Protein AF-A0A351QX35-F1 (afdb_monomer)

Secondary structure (DSSP, 8-state):
--TT-SS-HHHHHHHHIIIIIITTTT---SS---EEEESSTT-TT-GGGSSEEEEEEEEEEE-TTS----SS-HHHHH-TTS-EEEETTEEEE-TTT---B-TTGGG-TT--EEEEEEEEEEEES-B-SSS-BPPEEPSS-B-HHHHHHHHHHHHHHHHHHPPTT--HHHHHHHH-HHHHHHHHHSSHHHHSHHHHHHS----------

Sequence (209 aa):
VCIFGLLDTQELARKIHERFYKGYYNVLLPHKFKIGIGGCPNNCIKPDLNDFGIMGQRVPDCNEDLCLGCKKCLVEEACKKGAAKVINGKLQIDREKCTNCGLCIDKCHFGSMVCKKDGVKLFIGGKWGKTPRRGEPLKGVYLYDEAMDIIEKAILYYRDNGKTGERFGDMVERIGFEEVSKGILGNEILKEKEEILKAEVHTKRNYSC

pLDDT: mean 88.43, std 10.99, range [28.91, 97.06]

Radius of gyration: 20.11 Å; Cα contacts (8 Å, |Δi|>4): 385; chains: 1; bounding box: 55×34×58 Å

Nearest PDB structures (foldseek):
  7np8-assembly1_B  TM=8.916E-01  e=5.934E-17  Methanocaldococcus jannaschii DSM 2661
  7npa-assembly3_I  TM=8.882E-01  e=5.207E-16  Methanothermococcus thermolithotrophicus DSM 2095
  7npa-assembly4_N  TM=8.863E-01  e=2.499E-15  Methanothermococcus thermolithotrophicus DSM 2095
  3or1-assembly1_D  TM=7.059E-01  e=3.026E-10  Megalodesulfovibrio gigas
  2xsj-assembly1_D  TM=6.852E-01  e=1.300E-10  Desulfomicrobium norvegicum

Mean predicted aligned error: 6.19 Å

Solvent-accessible surface area (backbone atoms only — not comparable to full-atom values): 11569 Å² total; per-residue (Å²): 134,70,94,70,52,60,46,67,55,65,63,51,49,50,53,46,40,53,55,56,51,62,66,37,60,87,61,73,51,28,40,85,82,44,79,27,77,20,32,23,62,83,44,87,75,39,15,39,36,20,31,33,11,35,27,19,27,29,32,63,41,67,46,69,88,51,41,82,36,61,95,78,45,52,34,36,72,52,29,88,70,65,20,35,42,74,54,97,52,32,73,44,68,43,71,88,57,46,70,29,65,40,70,37,31,89,40,40,91,70,60,22,34,38,77,74,48,73,32,30,35,41,21,43,25,4,27,76,60,99,72,67,34,75,23,50,71,54,91,68,72,35,48,71,69,58,47,52,54,39,51,51,34,45,54,51,50,40,45,72,73,37,50,73,73,39,41,57,27,55,43,33,66,74,71,30,61,68,58,53,51,50,55,36,74,45,68,63,59,70,75,45,41,68,57,65,68,68,50,91,59,68,79,78,84,83,71,81,131

Foldseek 3Di:
DDPLFLDDQPVLVVVCCVCPCVVCVVFDFLDDFDAEEARALVCPRVRQQGQKRKHWAFAKDFQFVLQQLDPDQQLCVQPPQSQWDRDPSTTDGNPVSDRRSCSSQVRGPSNRMDGPDTAIWMWHLHHDDPDGDGTDTQPDGDHSVLVSLLVVQLRLCRLVQPHRPDRSNRSCVVVDVVVSSCSSVDPVSVVCVVVSRPDPTNPDPPDDD

Structure (mmCIF, N/CA/C/O backbone):
data_AF-A0A351QX35-F1
#
_entry.id   AF-A0A351QX35-F1
#
loop_
_atom_site.group_PDB
_atom_site.id
_atom_site.type_symbol
_atom_site.label_atom_id
_atom_site.label_alt_id
_atom_site.label_comp_id
_atom_site.label_asym_id
_atom_site.label_entity_id
_atom_site.label_seq_id
_atom_site.pdbx_PDB_ins_code
_atom_site.Cartn_x
_atom_site.Cartn_y
_atom_site.Cartn_z
_atom_site.occupancy
_atom_site.B_iso_or_equiv
_atom_site.auth_seq_id
_atom_site.auth_comp_id
_atom_site.auth_asym_id
_atom_site.auth_atom_id
_atom_site.pdbx_PDB_model_num
ATOM 1 N N . VAL A 1 1 ? -3.736 -19.159 9.452 1.00 81.06 1 VAL A N 1
ATOM 2 C CA . VAL A 1 1 ? -4.189 -17.876 8.852 1.00 81.06 1 VAL A CA 1
ATOM 3 C C . VAL A 1 1 ? -4.044 -16.768 9.895 1.00 81.06 1 VAL A C 1
ATOM 5 O O . VAL A 1 1 ? -4.226 -17.055 11.071 1.00 81.06 1 VAL A O 1
ATOM 8 N N . CYS A 1 2 ? -3.631 -15.552 9.517 1.00 90.12 2 CYS A N 1
ATOM 9 C CA . CYS A 1 2 ? -3.410 -14.441 10.459 1.00 90.12 2 CYS A CA 1
ATOM 10 C C . CYS A 1 2 ? -4.737 -13.780 10.874 1.00 90.12 2 CYS A C 1
ATOM 12 O O . CYS A 1 2 ? -5.494 -13.368 10.003 1.00 90.12 2 CYS A O 1
ATOM 14 N N . ILE A 1 3 ? -4.979 -13.595 12.179 1.00 90.88 3 ILE A N 1
ATOM 15 C CA . ILE A 1 3 ? -6.211 -12.966 12.708 1.00 90.88 3 ILE A CA 1
ATOM 16 C C . ILE A 1 3 ? -6.312 -11.454 12.448 1.00 90.88 3 ILE A C 1
ATOM 18 O O . ILE A 1 3 ? -7.372 -10.866 12.615 1.00 90.88 3 ILE A O 1
ATOM 22 N N . PHE A 1 4 ? -5.200 -10.816 12.074 1.00 90.94 4 PHE A N 1
ATOM 23 C CA . PHE A 1 4 ? -5.135 -9.381 11.783 1.00 90.94 4 PHE A CA 1
ATOM 24 C C . PHE A 1 4 ? -5.120 -9.081 10.283 1.00 90.94 4 PHE A C 1
ATOM 26 O O . PHE A 1 4 ? -4.964 -7.920 9.911 1.00 90.94 4 PHE A O 1
ATOM 33 N N . GLY A 1 5 ? -5.179 -10.102 9.423 1.00 91.00 5 GLY A N 1
ATOM 34 C CA . GLY A 1 5 ? -5.141 -9.916 7.976 1.00 91.00 5 GLY A CA 1
ATOM 35 C C . GLY A 1 5 ? -6.381 -9.170 7.489 1.00 91.00 5 GLY A C 1
ATOM 36 O O . GLY A 1 5 ? -7.496 -9.595 7.763 1.00 91.00 5 GLY A O 1
ATOM 37 N N . LEU A 1 6 ? -6.177 -8.068 6.766 1.00 92.75 6 LEU A N 1
ATOM 38 C CA . LEU A 1 6 ? -7.242 -7.277 6.137 1.00 92.75 6 LEU A CA 1
ATOM 39 C C . LEU A 1 6 ? -7.360 -7.554 4.630 1.00 92.75 6 LEU A C 1
ATOM 41 O O . LEU A 1 6 ? -8.220 -6.986 3.967 1.00 92.75 6 LEU A O 1
ATOM 45 N N . LEU A 1 7 ? -6.472 -8.385 4.076 1.00 90.88 7 LEU A N 1
ATOM 46 C CA . LEU A 1 7 ? -6.493 -8.799 2.676 1.00 90.88 7 LEU A CA 1
ATOM 47 C C . LEU A 1 7 ? -5.991 -10.238 2.521 1.00 90.88 7 LEU A C 1
ATOM 49 O O . LEU A 1 7 ? -5.158 -10.692 3.315 1.00 90.88 7 LEU A O 1
ATOM 53 N N . ASP A 1 8 ? -6.440 -10.922 1.468 1.00 93.25 8 ASP A N 1
ATOM 54 C CA . ASP A 1 8 ? -5.846 -12.192 1.047 1.00 93.25 8 ASP A CA 1
ATOM 55 C C . ASP A 1 8 ? -4.519 -11.929 0.324 1.00 93.25 8 ASP A C 1
ATOM 57 O O . ASP A 1 8 ? -4.442 -11.663 -0.879 1.00 93.25 8 ASP A O 1
ATOM 61 N N . THR A 1 9 ? -3.437 -11.972 1.098 1.00 94.00 9 THR A N 1
ATOM 62 C CA . THR A 1 9 ? -2.086 -11.743 0.582 1.00 94.00 9 THR A CA 1
ATOM 63 C C . THR A 1 9 ? -1.645 -12.800 -0.425 1.00 94.00 9 THR A C 1
ATOM 65 O O . THR A 1 9 ? -0.811 -12.495 -1.272 1.00 94.00 9 THR A O 1
ATOM 68 N N . GLN A 1 10 ? -2.155 -14.034 -0.332 1.00 94.19 10 GLN A N 1
ATOM 69 C CA . GLN A 1 10 ? -1.723 -15.133 -1.198 1.00 94.19 10 GLN A CA 1
ATOM 70 C C . GLN A 1 10 ? -2.379 -15.026 -2.570 1.00 94.19 10 GLN A C 1
ATOM 72 O O . GLN A 1 10 ? -1.693 -15.139 -3.588 1.00 94.19 10 GLN A O 1
ATOM 77 N N . GLU A 1 11 ? -3.681 -14.742 -2.609 1.00 94.50 11 GLU A N 1
ATOM 78 C CA . GLU A 1 11 ? -4.390 -14.523 -3.866 1.00 94.50 11 GLU A CA 1
ATOM 79 C C . GLU A 1 11 ? -3.810 -13.319 -4.617 1.00 94.50 11 GLU A C 1
ATOM 81 O O . GLU A 1 11 ? -3.513 -13.417 -5.812 1.00 94.50 11 GLU A O 1
ATOM 86 N N . LEU A 1 12 ? -3.575 -12.207 -3.913 1.00 94.19 12 LEU A N 1
ATOM 87 C CA . LEU A 1 12 ? -2.983 -11.016 -4.516 1.00 94.19 12 LEU A CA 1
ATOM 88 C C . LEU A 1 12 ? -1.556 -11.283 -5.020 1.00 94.19 12 LEU A C 1
ATOM 90 O O . LEU A 1 12 ? -1.221 -10.897 -6.139 1.00 94.19 12 LEU A O 1
ATOM 94 N N . ALA A 1 13 ? -0.732 -11.996 -4.244 1.00 95.31 13 ALA A N 1
ATOM 95 C CA . ALA A 1 13 ? 0.610 -12.388 -4.674 1.00 95.31 13 ALA A CA 1
ATOM 96 C C . ALA A 1 13 ? 0.580 -13.245 -5.946 1.00 95.31 13 ALA A C 1
ATOM 98 O O . ALA A 1 13 ? 1.376 -13.016 -6.855 1.00 95.31 13 ALA A O 1
ATOM 99 N N . ARG A 1 14 ? -0.362 -14.192 -6.047 1.00 96.56 14 ARG A N 1
ATOM 100 C CA . ARG A 1 14 ? -0.544 -15.019 -7.245 1.00 96.56 14 ARG A CA 1
ATOM 101 C C . ARG A 1 14 ? -0.930 -14.168 -8.456 1.00 96.56 14 ARG A C 1
ATOM 103 O O . ARG A 1 14 ? -0.329 -14.328 -9.512 1.00 96.56 14 ARG A O 1
ATOM 110 N N . LYS A 1 15 ? -1.875 -13.231 -8.311 1.00 96.19 15 LYS A N 1
ATOM 111 C CA . LYS A 1 15 ? -2.266 -12.306 -9.396 1.00 96.19 15 LYS A CA 1
ATOM 112 C C . LYS A 1 15 ? -1.086 -11.448 -9.868 1.00 96.19 15 LYS A C 1
ATOM 114 O O . LYS A 1 15 ? -0.863 -11.324 -11.071 1.00 96.19 15 LYS A O 1
ATOM 119 N N . ILE A 1 16 ? -0.302 -10.906 -8.934 1.00 95.88 16 ILE A N 1
ATOM 120 C CA . ILE A 1 16 ? 0.910 -10.121 -9.225 1.00 95.88 16 ILE A CA 1
ATOM 121 C C . ILE A 1 16 ? 1.965 -10.975 -9.932 1.00 95.88 16 ILE A C 1
ATOM 123 O O . ILE A 1 16 ? 2.573 -10.520 -10.898 1.00 95.88 16 ILE A O 1
ATOM 127 N N . HIS A 1 17 ? 2.162 -12.217 -9.492 1.00 95.94 17 HIS A N 1
ATOM 128 C CA . HIS A 1 17 ? 3.097 -13.146 -10.117 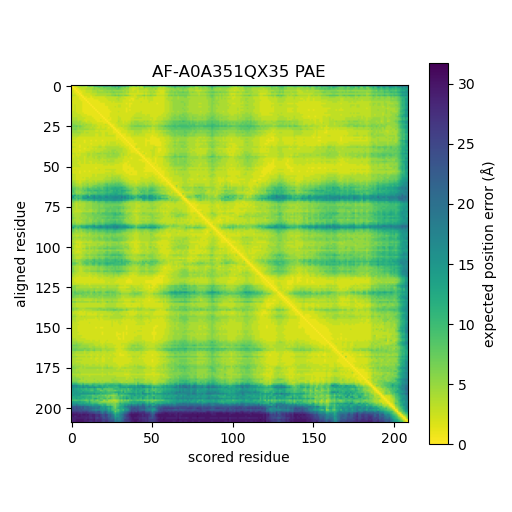1.00 95.94 17 HIS A CA 1
ATOM 129 C C . HIS A 1 17 ? 2.716 -13.449 -11.574 1.00 95.94 17 HIS A C 1
ATOM 131 O O . HIS A 1 17 ? 3.552 -13.313 -12.466 1.00 95.94 17 HIS A O 1
ATOM 137 N N . GLU A 1 18 ? 1.457 -13.795 -11.844 1.00 96.81 18 GLU A N 1
ATOM 138 C CA . GLU A 1 18 ? 1.015 -14.074 -13.215 1.00 96.81 18 GLU A CA 1
ATOM 139 C C . GLU A 1 18 ? 1.128 -12.832 -14.116 1.00 96.81 18 GLU A C 1
ATOM 141 O O . GLU A 1 18 ? 1.714 -12.910 -15.197 1.00 96.81 18 GLU A O 1
ATOM 146 N N . ARG A 1 19 ? 0.646 -11.663 -13.664 1.00 94.81 19 ARG A N 1
ATOM 147 C CA . ARG A 1 19 ? 0.636 -10.443 -14.494 1.00 94.81 19 ARG A CA 1
ATOM 148 C C . ARG A 1 19 ? 2.033 -9.855 -14.695 1.00 94.81 19 ARG A C 1
ATOM 150 O O . ARG A 1 19 ? 2.398 -9.567 -15.827 1.00 94.81 19 ARG A O 1
ATOM 157 N N . PHE A 1 20 ? 2.821 -9.686 -13.632 1.00 94.62 20 PHE A N 1
ATOM 158 C CA . PHE A 1 20 ? 4.062 -8.897 -13.677 1.00 94.62 20 PHE A CA 1
ATOM 159 C C . PHE A 1 20 ? 5.343 -9.722 -13.631 1.00 94.62 20 PHE A C 1
ATOM 161 O O . PHE A 1 20 ? 6.360 -9.273 -14.141 1.00 94.62 20 PHE A O 1
ATOM 168 N N . TYR A 1 21 ? 5.339 -10.918 -13.043 1.00 92.00 21 TYR A N 1
ATOM 169 C CA . TYR A 1 21 ? 6.537 -11.757 -13.095 1.00 92.00 21 TYR A CA 1
ATOM 170 C C . TYR A 1 21 ? 6.584 -12.564 -14.395 1.00 92.00 21 TYR A C 1
ATOM 172 O O . TYR A 1 21 ? 7.585 -12.520 -15.104 1.00 92.00 21 TYR A O 1
ATOM 180 N N . LYS A 1 22 ? 5.493 -13.259 -14.742 1.00 93.38 22 LYS A N 1
ATOM 181 C CA . LYS A 1 22 ? 5.402 -14.028 -15.994 1.00 93.38 22 LYS A CA 1
ATOM 182 C C . LYS A 1 22 ? 5.071 -13.142 -17.194 1.00 93.38 22 LYS A C 1
ATOM 184 O O . LYS A 1 22 ? 5.785 -13.189 -18.190 1.00 93.38 22 LYS A O 1
ATOM 189 N N . GLY A 1 23 ? 4.035 -12.304 -17.096 1.00 91.38 23 GLY A N 1
ATOM 190 C CA . GLY A 1 23 ? 3.601 -11.455 -18.214 1.00 91.38 23 GLY A CA 1
ATOM 191 C C . GLY A 1 23 ? 4.627 -10.400 -18.648 1.00 91.38 23 GLY A C 1
ATOM 192 O O . GLY A 1 23 ? 4.695 -10.066 -19.825 1.00 91.38 23 GLY A O 1
ATOM 193 N N . TYR A 1 24 ? 5.460 -9.913 -17.722 1.00 90.50 24 TYR A N 1
ATOM 194 C CA . TYR A 1 24 ? 6.501 -8.908 -17.991 1.00 90.50 24 TYR A CA 1
ATOM 195 C C . TYR A 1 24 ? 7.915 -9.505 -17.924 1.00 90.50 24 TYR A C 1
ATOM 197 O O . TYR A 1 24 ? 8.890 -8.768 -17.807 1.00 90.50 24 TYR A O 1
ATOM 205 N N . TYR A 1 25 ? 8.059 -10.830 -18.029 1.00 87.69 25 TYR A N 1
ATOM 206 C CA . TYR A 1 25 ? 9.347 -11.514 -17.851 1.00 87.69 25 TYR A CA 1
ATOM 207 C C . TYR A 1 25 ? 10.465 -10.977 -18.765 1.00 87.69 25 TYR A C 1
ATOM 209 O O . TYR A 1 25 ? 11.610 -10.843 -18.342 1.00 87.69 25 TYR A O 1
ATOM 217 N N . ASN A 1 26 ? 10.123 -10.627 -20.009 1.00 87.06 26 ASN A N 1
ATOM 218 C CA . ASN A 1 26 ? 11.070 -10.104 -21.001 1.00 87.06 26 ASN A CA 1
ATOM 219 C C . ASN A 1 26 ? 11.235 -8.575 -20.952 1.00 87.06 26 ASN A C 1
ATOM 221 O O . ASN A 1 26 ? 11.988 -8.011 -21.745 1.00 87.06 26 ASN A O 1
ATOM 225 N N . VAL A 1 27 ? 10.532 -7.886 -20.049 1.00 87.44 27 VAL A N 1
ATOM 226 C CA . VAL A 1 27 ? 10.605 -6.429 -19.926 1.00 87.44 27 VAL A CA 1
ATOM 227 C C . VAL A 1 27 ? 11.815 -6.063 -19.075 1.00 87.44 27 VAL A C 1
ATOM 229 O O . VAL A 1 27 ? 11.878 -6.351 -17.881 1.00 87.44 27 VAL A O 1
ATOM 232 N N . LEU A 1 28 ? 12.790 -5.403 -19.697 1.00 88.62 28 LEU A N 1
ATOM 233 C CA . LEU A 1 28 ? 13.982 -4.931 -19.000 1.00 88.62 28 LEU A CA 1
ATOM 234 C C . LEU A 1 28 ? 13.660 -3.677 -18.183 1.00 88.62 28 LEU A C 1
ATOM 236 O O . LEU A 1 28 ? 13.094 -2.710 -18.688 1.00 88.62 28 LEU A O 1
ATOM 240 N N . LEU A 1 29 ? 14.051 -3.678 -16.916 1.00 90.81 29 LEU A N 1
ATOM 241 C CA . LEU A 1 29 ? 13.958 -2.508 -16.047 1.00 90.81 29 LEU A CA 1
ATOM 242 C C . LEU A 1 29 ? 15.359 -1.960 -15.766 1.00 90.81 29 LEU A C 1
ATOM 244 O O . LEU A 1 29 ? 16.324 -2.729 -15.825 1.00 90.81 29 LEU A O 1
ATOM 248 N N . PRO A 1 30 ? 15.489 -0.664 -15.423 1.00 90.19 30 PRO A N 1
ATOM 249 C CA . PRO A 1 30 ? 16.792 -0.063 -15.150 1.00 90.19 30 PRO A CA 1
ATOM 250 C C . PRO A 1 30 ? 17.585 -0.812 -14.069 1.00 90.19 30 PRO A C 1
ATOM 252 O O . PRO A 1 30 ? 18.812 -0.893 -14.134 1.00 90.19 30 PRO A O 1
ATOM 255 N N . HIS A 1 31 ? 16.883 -1.395 -13.096 1.00 91.62 31 HIS A N 1
ATOM 256 C CA . HIS A 1 31 ? 17.397 -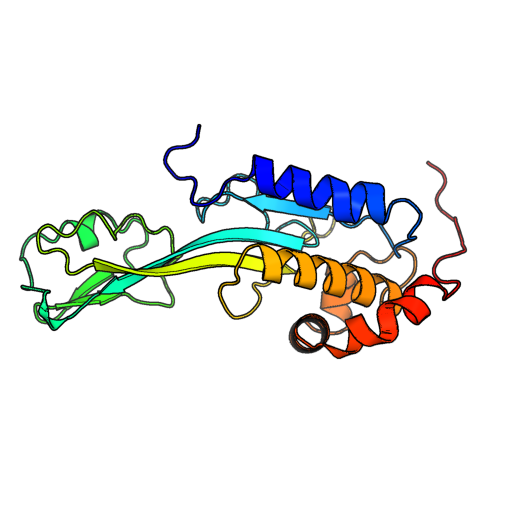2.336 -12.107 1.00 91.62 31 HIS A CA 1
ATOM 257 C C . HIS A 1 31 ? 16.232 -3.218 -11.585 1.00 91.62 31 HIS A C 1
ATOM 259 O O . HIS A 1 31 ? 15.074 -3.038 -11.956 1.00 91.62 31 HIS A O 1
ATOM 265 N N . LYS A 1 32 ? 16.511 -4.184 -10.695 1.00 91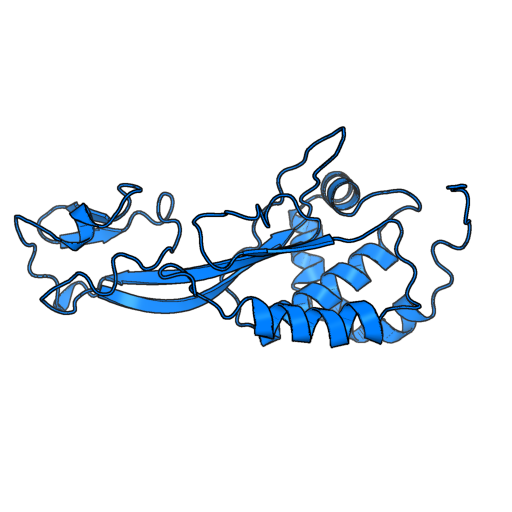.56 32 LYS A N 1
ATOM 266 C CA . LYS A 1 32 ? 15.496 -4.989 -9.982 1.00 91.56 32 LYS A CA 1
ATOM 267 C C . LYS A 1 32 ? 14.401 -4.128 -9.334 1.00 91.56 32 LYS A C 1
ATOM 269 O O . LYS A 1 32 ? 14.718 -3.173 -8.622 1.00 91.56 32 LYS A O 1
ATOM 274 N N . PHE A 1 33 ? 13.155 -4.564 -9.494 1.00 94.62 33 PHE A N 1
ATOM 275 C CA . PHE A 1 33 ? 11.955 -3.951 -8.932 1.00 94.62 33 PHE A CA 1
ATOM 276 C C . PHE A 1 33 ? 11.265 -4.940 -7.986 1.00 94.62 33 PHE A C 1
ATOM 278 O O . PHE A 1 33 ? 10.9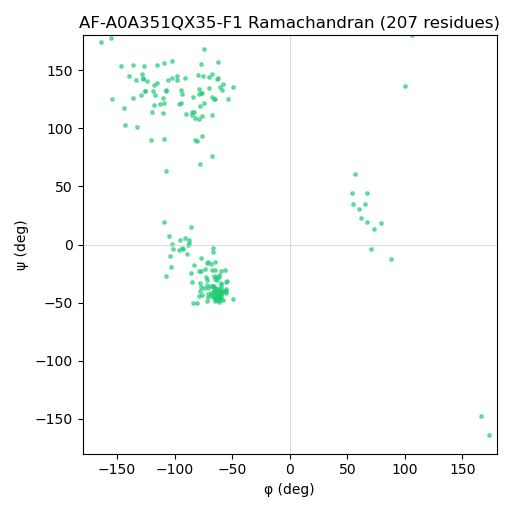23 -6.053 -8.387 1.00 94.62 33 PHE A O 1
ATOM 285 N N . LYS A 1 34 ? 11.118 -4.577 -6.709 1.00 95.06 34 LYS A N 1
ATOM 286 C CA . LYS A 1 34 ? 10.542 -5.441 -5.670 1.00 95.06 34 LYS A CA 1
ATOM 287 C C . LYS A 1 34 ? 9.155 -4.970 -5.262 1.00 95.06 34 LYS A C 1
ATOM 289 O O . LYS A 1 34 ? 8.982 -3.807 -4.904 1.00 95.06 34 LYS A O 1
ATOM 294 N N . ILE A 1 35 ? 8.213 -5.908 -5.212 1.00 96.12 35 ILE A N 1
ATOM 295 C CA . ILE A 1 35 ? 6.852 -5.678 -4.726 1.00 96.12 35 ILE A CA 1
ATOM 296 C C . ILE A 1 35 ? 6.686 -6.383 -3.376 1.00 96.12 35 ILE A C 1
ATOM 298 O O . ILE A 1 35 ? 6.883 -7.593 -3.280 1.00 96.12 35 ILE A O 1
ATOM 302 N N . GLY A 1 36 ? 6.342 -5.633 -2.330 1.00 95.88 36 GLY A N 1
ATOM 303 C CA . GLY A 1 36 ? 6.054 -6.162 -0.996 1.00 95.88 36 GLY A CA 1
ATOM 304 C C . GLY A 1 36 ? 4.561 -6.102 -0.684 1.00 95.88 36 GLY A C 1
ATOM 305 O O . GLY A 1 36 ? 3.945 -5.059 -0.873 1.00 95.88 36 GLY A O 1
ATOM 306 N N . ILE A 1 37 ? 3.980 -7.187 -0.165 1.00 96.12 37 ILE A N 1
ATOM 307 C CA . ILE A 1 37 ? 2.547 -7.266 0.166 1.00 96.12 37 ILE A CA 1
ATOM 308 C C . ILE A 1 37 ? 2.369 -7.550 1.657 1.00 96.12 37 ILE A C 1
ATOM 310 O O . ILE A 1 37 ? 2.720 -8.622 2.142 1.00 96.12 37 ILE A O 1
ATOM 314 N N . GLY A 1 38 ? 1.814 -6.591 2.393 1.00 95.81 38 GLY A N 1
ATOM 315 C CA . GLY A 1 38 ? 1.514 -6.689 3.817 1.00 95.81 38 GLY A CA 1
ATOM 316 C C . GLY A 1 38 ? 0.013 -6.755 4.073 1.00 95.81 38 GLY A C 1
ATOM 317 O O . GLY A 1 38 ? -0.731 -5.867 3.673 1.00 95.81 38 GLY A O 1
ATOM 318 N N . GLY A 1 39 ? -0.434 -7.774 4.807 1.00 94.44 39 GLY A N 1
ATOM 319 C CA . GLY A 1 39 ? -1.859 -7.998 5.067 1.00 94.44 39 GLY A CA 1
ATOM 320 C C . GLY A 1 39 ? -2.555 -6.915 5.899 1.00 94.44 39 GLY A C 1
ATOM 321 O O . GLY A 1 39 ? -3.774 -6.808 5.844 1.00 94.44 39 GLY A O 1
ATOM 322 N N . CYS A 1 40 ? -1.815 -6.127 6.684 1.00 94.56 40 CYS A N 1
ATOM 323 C CA . CYS A 1 40 ? -2.380 -5.108 7.569 1.00 94.56 40 CYS A CA 1
ATOM 324 C C . CYS A 1 40 ? -1.324 -4.090 8.049 1.00 94.56 40 CYS A C 1
ATOM 326 O O . CYS A 1 40 ? -0.122 -4.290 7.829 1.00 94.56 40 CYS A O 1
ATOM 328 N N . PRO A 1 41 ? -1.734 -3.035 8.781 1.00 93.88 41 PRO A N 1
ATOM 329 C CA . PRO A 1 41 ? -0.833 -1.993 9.281 1.00 93.88 41 PRO A CA 1
ATOM 330 C C . PRO A 1 41 ? 0.186 -2.427 10.343 1.00 93.88 41 PRO A C 1
ATOM 332 O O . PRO A 1 41 ? 1.021 -1.616 10.735 1.00 93.88 41 PRO A O 1
ATOM 335 N N . ASN A 1 42 ? 0.166 -3.688 10.798 1.00 92.50 42 ASN A N 1
ATOM 336 C CA . ASN A 1 42 ? 1.222 -4.231 11.670 1.00 92.50 42 ASN A CA 1
ATOM 337 C C . ASN A 1 42 ? 2.585 -4.309 10.965 1.00 92.50 42 ASN A C 1
ATOM 339 O O . ASN A 1 42 ? 3.610 -4.463 11.623 1.00 92.50 42 ASN A O 1
ATOM 343 N N . ASN A 1 43 ? 2.602 -4.186 9.636 1.00 91.75 43 ASN A N 1
ATOM 344 C CA . ASN A 1 43 ? 3.809 -3.963 8.852 1.00 91.75 43 ASN A CA 1
ATOM 345 C C . ASN A 1 43 ? 4.892 -5.066 8.958 1.00 91.75 43 ASN A C 1
ATOM 347 O O . ASN A 1 43 ? 6.083 -4.789 8.834 1.00 91.75 43 ASN A O 1
ATOM 351 N N . CYS A 1 44 ? 4.509 -6.333 9.171 1.00 92.81 44 CYS A N 1
ATOM 352 C CA . CYS A 1 44 ? 5.453 -7.431 9.447 1.00 92.81 44 CYS A CA 1
ATOM 353 C C . CYS A 1 44 ? 6.523 -7.622 8.352 1.00 92.81 44 CYS A C 1
ATOM 355 O O . CYS A 1 44 ? 7.698 -7.831 8.660 1.00 92.81 44 CYS A O 1
ATOM 357 N N . ILE A 1 45 ? 6.127 -7.499 7.080 1.00 92.31 45 ILE A N 1
ATOM 358 C CA . ILE A 1 45 ? 7.020 -7.665 5.919 1.00 92.31 45 ILE A CA 1
ATOM 359 C C . ILE A 1 45 ? 7.643 -6.353 5.432 1.00 92.31 45 ILE A C 1
ATOM 361 O O . ILE A 1 45 ? 8.477 -6.378 4.532 1.00 92.31 45 ILE A O 1
ATOM 365 N N . LYS A 1 46 ? 7.262 -5.219 6.036 1.00 95.00 46 LYS A N 1
ATOM 366 C CA . LYS A 1 46 ? 7.762 -3.881 5.695 1.00 95.00 46 LYS A CA 1
ATOM 367 C C . LYS A 1 46 ? 7.545 -3.534 4.206 1.00 95.00 46 LYS A C 1
ATOM 369 O O . LYS A 1 46 ? 8.528 -3.320 3.492 1.00 95.00 46 LYS A O 1
ATOM 374 N N . PRO A 1 47 ? 6.293 -3.500 3.683 1.00 94.56 47 PRO A N 1
ATOM 375 C CA . PRO A 1 47 ? 6.021 -3.121 2.297 1.00 94.56 47 PRO A CA 1
ATOM 376 C C . PRO A 1 47 ? 6.621 -1.754 1.949 1.00 94.56 47 PRO A C 1
ATOM 378 O O . PRO A 1 47 ? 7.089 -1.571 0.834 1.00 94.56 47 PRO A O 1
ATOM 381 N N . ASP A 1 48 ? 6.700 -0.838 2.918 1.00 94.56 48 ASP A N 1
ATOM 382 C CA . ASP A 1 48 ? 7.304 0.489 2.784 1.00 94.56 48 ASP A CA 1
ATOM 383 C C . ASP A 1 48 ? 8.829 0.478 2.566 1.00 94.56 48 ASP A C 1
ATOM 385 O O . ASP A 1 48 ? 9.410 1.519 2.294 1.00 94.56 48 ASP A O 1
ATOM 389 N N . LEU A 1 49 ? 9.506 -0.670 2.641 1.00 95.31 49 LEU A N 1
ATOM 390 C CA . LEU A 1 49 ? 10.934 -0.810 2.309 1.00 95.31 49 LEU A CA 1
ATOM 391 C C . LEU A 1 49 ? 11.180 -1.508 0.960 1.00 95.31 49 LEU A C 1
ATOM 393 O O . LEU A 1 49 ? 12.326 -1.814 0.614 1.00 95.31 49 LEU A O 1
ATOM 397 N N . ASN A 1 50 ? 10.115 -1.765 0.202 1.00 95.50 50 ASN A N 1
ATOM 398 C CA . ASN A 1 50 ? 10.169 -2.317 -1.149 1.00 95.50 50 ASN A CA 1
ATOM 399 C C . ASN A 1 50 ? 9.944 -1.210 -2.183 1.00 95.50 50 ASN A C 1
ATOM 401 O O . ASN A 1 50 ? 9.364 -0.175 -1.857 1.00 95.50 50 ASN A O 1
ATOM 405 N N . ASP A 1 51 ? 10.392 -1.437 -3.424 1.00 95.56 51 ASP A N 1
ATOM 406 C CA . ASP A 1 51 ? 10.251 -0.451 -4.503 1.00 95.56 51 ASP A CA 1
ATOM 407 C C . ASP A 1 51 ? 8.765 -0.075 -4.680 1.00 95.56 51 ASP A C 1
ATOM 409 O O . ASP A 1 51 ? 8.429 1.106 -4.775 1.00 95.56 51 ASP A O 1
ATOM 413 N N . PHE A 1 52 ? 7.881 -1.072 -4.574 1.00 96.81 52 PHE A N 1
ATOM 414 C CA . PHE A 1 52 ? 6.438 -0.898 -4.460 1.00 96.81 52 PHE A CA 1
ATOM 415 C C . PHE A 1 52 ? 5.880 -1.699 -3.276 1.00 96.81 52 PHE A C 1
ATOM 417 O O . PHE A 1 52 ? 6.130 -2.898 -3.140 1.00 96.81 52 PHE A O 1
ATOM 424 N N . GLY A 1 53 ? 5.111 -1.052 -2.408 1.00 96.81 53 GLY A N 1
ATOM 425 C CA . GLY A 1 53 ? 4.532 -1.653 -1.212 1.00 96.81 53 GLY A CA 1
ATOM 426 C C . GLY A 1 53 ? 3.012 -1.638 -1.240 1.00 96.81 53 GLY A C 1
ATOM 427 O O . GLY A 1 53 ? 2.407 -0.621 -1.554 1.00 96.81 53 GLY A O 1
ATOM 428 N N . ILE A 1 54 ? 2.389 -2.741 -0.844 1.00 97.06 54 ILE A N 1
ATOM 429 C CA . ILE A 1 54 ? 0.940 -2.877 -0.683 1.00 97.06 54 ILE A CA 1
ATOM 430 C C . ILE A 1 54 ? 0.662 -3.195 0.777 1.00 97.06 54 ILE A C 1
ATOM 432 O O . ILE A 1 54 ? 1.293 -4.081 1.352 1.00 97.06 54 ILE A O 1
ATOM 436 N N . MET A 1 55 ? -0.283 -2.490 1.387 1.00 96.56 55 MET A N 1
ATOM 437 C CA . MET A 1 55 ? -0.669 -2.706 2.776 1.00 96.56 55 MET A CA 1
ATOM 438 C C . MET A 1 55 ? -2.182 -2.698 2.923 1.00 96.56 55 MET A C 1
ATOM 440 O O . MET A 1 55 ? -2.821 -1.715 2.564 1.00 96.56 55 MET A O 1
ATOM 444 N N . GLY A 1 56 ? -2.755 -3.746 3.509 1.00 95.75 56 GLY A N 1
ATOM 445 C CA . GLY A 1 56 ? -4.188 -3.788 3.808 1.00 95.75 56 GLY A CA 1
ATOM 446 C C . GLY A 1 56 ? -4.617 -2.632 4.701 1.00 95.75 56 GLY A C 1
ATOM 447 O O . GLY A 1 56 ? -3.909 -2.272 5.648 1.00 95.75 56 GLY A O 1
ATOM 448 N N . GLN A 1 57 ? -5.766 -2.044 4.391 1.00 95.19 57 GLN A N 1
ATOM 449 C CA . GLN A 1 57 ? -6.381 -0.974 5.160 1.00 95.19 57 GLN A CA 1
ATOM 450 C C . GLN A 1 57 ? -7.855 -1.269 5.359 1.00 95.19 57 GLN A C 1
ATOM 452 O O . GLN A 1 57 ? -8.550 -1.689 4.436 1.00 95.19 57 GLN A O 1
ATOM 457 N N . ARG A 1 58 ? -8.320 -0.942 6.557 1.00 94.69 58 ARG A N 1
ATOM 458 C CA . ARG A 1 58 ? -9.729 -0.908 6.904 1.00 94.69 58 ARG A CA 1
ATOM 459 C C . ARG A 1 58 ? -9.975 0.403 7.620 1.00 94.69 58 ARG A C 1
ATOM 461 O O . ARG A 1 58 ? -9.552 0.565 8.765 1.00 94.69 58 ARG A O 1
ATOM 468 N N . VAL A 1 59 ? -10.533 1.377 6.903 1.00 93.31 59 VAL A N 1
ATOM 469 C CA . VAL A 1 59 ? -10.679 2.758 7.378 1.00 93.31 59 VAL A CA 1
ATOM 470 C C . VAL A 1 59 ? -11.881 2.830 8.320 1.00 93.31 59 VAL A C 1
ATOM 472 O O . VAL A 1 59 ? -13.019 2.748 7.848 1.00 93.31 59 VAL A O 1
ATOM 475 N N . PRO A 1 60 ? -11.660 2.992 9.637 1.00 93.06 60 PRO A N 1
ATOM 476 C CA . PRO A 1 60 ? -12.759 3.106 10.579 1.00 93.06 60 PRO A CA 1
ATOM 477 C C . PRO A 1 60 ? -13.400 4.488 10.470 1.00 93.06 60 PRO A C 1
ATOM 479 O O . PRO A 1 60 ? -12.704 5.485 10.266 1.00 93.06 60 PRO A O 1
ATOM 482 N N . ASP A 1 61 ? -14.705 4.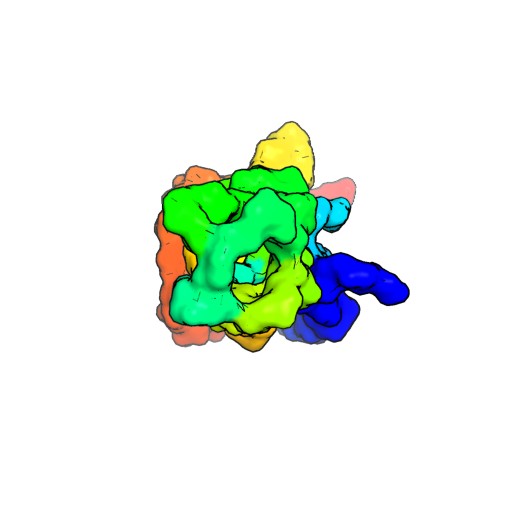574 10.652 1.00 92.75 61 ASP A N 1
ATOM 483 C CA . ASP A 1 61 ? -15.425 5.832 10.830 1.00 92.75 61 ASP A CA 1
ATOM 484 C C . ASP A 1 61 ? -16.430 5.682 11.967 1.00 92.75 61 ASP A C 1
ATOM 486 O O . ASP A 1 61 ? -16.838 4.568 12.298 1.00 92.75 61 ASP A O 1
ATOM 490 N N . CYS A 1 62 ? -16.772 6.797 12.601 1.00 89.94 62 CYS A N 1
ATOM 491 C CA . CYS A 1 62 ? -17.723 6.815 13.703 1.00 89.94 62 CYS A CA 1
ATOM 492 C C . CYS A 1 62 ? -18.976 7.557 13.248 1.00 89.94 62 CYS A C 1
ATOM 494 O O . CYS A 1 62 ? -18.902 8.726 12.878 1.00 89.94 62 CYS A O 1
ATOM 496 N N . ASN A 1 63 ? -20.117 6.877 13.285 1.00 89.44 63 ASN A N 1
ATOM 497 C CA . ASN A 1 63 ? -21.413 7.516 13.194 1.00 89.44 63 ASN A CA 1
ATOM 498 C C . ASN A 1 63 ? -21.725 8.180 14.541 1.00 89.44 63 ASN A C 1
ATOM 500 O O . ASN A 1 63 ? -21.953 7.507 15.551 1.00 89.44 63 ASN A O 1
ATOM 504 N N . GLU A 1 64 ? -21.721 9.509 14.547 1.00 86.69 64 GLU A N 1
ATOM 505 C CA . GLU A 1 64 ? -21.957 10.303 15.747 1.00 86.69 64 GLU A CA 1
ATOM 506 C C . GLU A 1 64 ? -23.374 10.167 16.309 1.00 86.69 64 GLU A C 1
ATOM 508 O O . GLU A 1 64 ? -23.544 10.324 17.517 1.00 86.69 64 GLU A O 1
ATOM 513 N N . ASP A 1 65 ? -24.364 9.852 15.473 1.00 86.19 65 ASP A N 1
ATOM 514 C CA . ASP A 1 65 ? -25.771 9.773 15.882 1.00 86.19 65 ASP A CA 1
ATOM 515 C C . ASP A 1 65 ? -26.041 8.543 16.755 1.00 86.19 65 ASP A C 1
ATOM 517 O O . ASP A 1 65 ? -26.875 8.564 17.657 1.00 86.19 65 ASP A O 1
ATOM 521 N N . LEU A 1 66 ? -25.288 7.467 16.517 1.00 86.75 66 LEU A N 1
ATOM 522 C CA . LEU A 1 66 ? -25.357 6.224 17.290 1.00 86.75 66 LEU A CA 1
ATOM 523 C C . LEU A 1 66 ? -24.406 6.233 18.497 1.00 86.75 66 LEU A C 1
ATOM 525 O O . LEU A 1 66 ? -24.408 5.310 19.315 1.00 86.75 66 LEU A O 1
ATOM 529 N N . CYS A 1 67 ? -23.544 7.244 18.606 1.00 88.06 67 CYS A N 1
ATOM 530 C CA . CYS A 1 67 ? -22.543 7.322 19.657 1.00 88.06 67 CYS A CA 1
ATOM 531 C C . CYS A 1 67 ? -23.147 7.888 20.950 1.00 88.06 67 CYS A C 1
ATOM 533 O O . CYS A 1 67 ? -23.363 9.089 21.077 1.00 88.06 67 CYS A O 1
ATOM 535 N N . LEU A 1 68 ? -23.311 7.033 21.963 1.00 85.25 68 LEU A N 1
ATOM 536 C CA . LEU A 1 68 ? -23.864 7.418 23.272 1.00 85.25 68 LEU A CA 1
ATOM 537 C C . LEU A 1 68 ? -22.835 7.949 24.286 1.00 85.25 68 LEU A C 1
ATOM 539 O O . LEU A 1 68 ? -23.183 8.185 25.441 1.00 85.25 68 LEU A O 1
ATOM 543 N N . GLY A 1 69 ? -21.562 8.101 23.909 1.00 82.44 69 GLY A N 1
ATOM 544 C CA . GLY A 1 69 ? -20.583 8.741 24.796 1.00 82.44 69 GLY A CA 1
ATOM 545 C C . GLY A 1 69 ? -20.255 7.966 26.063 1.00 82.44 69 GLY A C 1
ATOM 546 O O . GLY A 1 69 ? -20.223 8.524 27.159 1.00 82.44 69 GLY A O 1
ATOM 547 N N . CYS A 1 70 ? -20.047 6.659 25.936 1.00 82.81 70 CYS A N 1
ATOM 548 C CA . CYS A 1 70 ? -19.860 5.779 27.082 1.00 82.81 70 CYS A CA 1
ATOM 549 C C . CYS A 1 70 ? -18.635 6.173 27.915 1.00 82.81 70 CYS A C 1
ATOM 551 O O . CYS A 1 70 ? -17.543 6.355 27.382 1.00 82.81 70 CYS A O 1
ATOM 553 N N . LYS A 1 71 ? -18.789 6.183 29.245 1.00 80.56 71 LYS A N 1
ATOM 554 C CA . LYS A 1 71 ? -17.686 6.454 30.188 1.00 80.56 71 LYS A CA 1
ATOM 555 C C . LYS A 1 71 ? -16.545 5.429 30.106 1.00 80.56 71 LYS A C 1
ATOM 557 O O . LYS A 1 71 ? -15.412 5.753 30.434 1.00 80.56 71 LYS A O 1
ATOM 562 N N . LYS A 1 72 ? -16.849 4.192 29.700 1.00 85.12 72 LYS A N 1
ATOM 563 C CA . LYS A 1 72 ? -15.873 3.128 29.419 1.00 85.12 72 LYS A CA 1
ATOM 564 C C . LYS A 1 72 ? -16.039 2.699 27.966 1.00 85.12 72 LYS A C 1
ATOM 566 O O . LYS A 1 72 ? -16.880 1.858 27.658 1.00 85.12 72 LYS A O 1
ATOM 571 N N . CYS A 1 73 ? -15.305 3.345 27.067 1.00 87.75 73 CYS A N 1
ATOM 572 C CA . CYS A 1 73 ? -15.426 3.102 25.638 1.00 87.75 73 CYS A CA 1
ATOM 573 C C . CYS A 1 73 ? -14.472 1.988 25.186 1.00 87.75 73 CYS A C 1
ATOM 575 O O . CYS A 1 73 ? -13.258 2.178 25.140 1.00 87.75 73 CYS A O 1
ATOM 577 N N . LEU A 1 74 ? -15.034 0.844 24.779 1.00 89.94 74 LEU A N 1
ATOM 578 C CA . LEU A 1 74 ? -14.261 -0.286 24.245 1.00 89.94 74 LEU A CA 1
ATOM 579 C C . LEU A 1 74 ? -13.489 0.075 22.966 1.00 89.94 74 LEU A C 1
ATOM 581 O O . LEU A 1 74 ? -12.468 -0.536 22.662 1.00 89.94 74 LEU A O 1
ATOM 585 N N . VAL A 1 75 ? -13.965 1.067 22.207 1.00 89.94 75 VAL A N 1
ATOM 586 C CA . VAL A 1 75 ? -13.296 1.539 20.987 1.00 89.94 75 VAL A CA 1
ATOM 587 C C . VAL A 1 75 ? -12.013 2.307 21.309 1.00 89.94 75 VAL A C 1
ATOM 589 O O . VAL A 1 75 ? -10.991 2.099 20.652 1.00 89.94 75 VAL A O 1
ATOM 592 N N . GLU A 1 76 ? -12.059 3.171 22.322 1.00 91.19 76 GLU A N 1
ATOM 593 C CA . GLU A 1 76 ? -10.886 3.894 22.817 1.00 91.19 76 GLU A CA 1
ATOM 594 C C . GLU A 1 76 ? -9.854 2.916 23.393 1.00 91.19 76 GLU A C 1
ATOM 596 O O . GLU A 1 76 ? -8.684 2.966 23.017 1.00 91.19 76 GLU A O 1
ATOM 601 N N . GLU A 1 77 ? -10.302 1.945 24.196 1.00 90.75 77 GLU A N 1
ATOM 602 C CA . GLU A 1 77 ? -9.444 0.898 24.768 1.00 90.75 77 GLU A CA 1
ATOM 603 C C . GLU A 1 77 ? -8.801 0.001 23.693 1.00 90.75 77 GLU A C 1
ATOM 605 O O . GLU A 1 77 ? -7.618 -0.336 23.768 1.00 90.75 77 GLU A O 1
ATOM 610 N N . ALA A 1 78 ? -9.545 -0.353 22.641 1.00 91.19 78 ALA A N 1
ATOM 611 C CA . ALA A 1 78 ? -9.024 -1.162 21.541 1.00 91.19 78 ALA A CA 1
ATOM 612 C C . ALA A 1 78 ? -7.961 -0.431 20.698 1.00 91.19 78 ALA A C 1
ATOM 614 O O . ALA A 1 78 ? -7.159 -1.067 19.997 1.00 91.19 78 ALA A O 1
ATOM 615 N N . CYS A 1 79 ? -7.940 0.903 20.727 1.00 92.62 79 CYS A N 1
ATOM 616 C CA . CYS A 1 79 ? -7.067 1.702 19.886 1.00 92.62 79 CYS A CA 1
ATOM 617 C C . CYS A 1 79 ? -5.635 1.783 20.442 1.00 92.62 79 CYS A C 1
ATOM 619 O O . CYS A 1 79 ? -5.234 2.756 21.077 1.00 92.62 79 CYS A O 1
ATOM 621 N N . LYS A 1 80 ? -4.787 0.823 20.055 1.00 88.62 80 LYS A N 1
ATOM 622 C CA . LYS A 1 80 ? -3.358 0.764 20.441 1.00 88.62 80 LYS A CA 1
ATOM 623 C C . LYS A 1 80 ? -2.525 2.007 20.091 1.00 88.62 80 LYS A C 1
ATOM 625 O O . LYS A 1 80 ? -1.452 2.200 20.649 1.00 88.62 80 LYS A O 1
ATOM 630 N N . LYS A 1 81 ? -2.970 2.820 19.125 1.00 91.75 81 LYS A N 1
ATOM 631 C CA . LYS A 1 81 ? -2.301 4.069 18.713 1.00 91.75 81 LYS A CA 1
ATOM 632 C C . LYS A 1 81 ? -2.834 5.316 19.427 1.00 91.75 81 LYS A C 1
ATOM 634 O O . LYS A 1 81 ? -2.325 6.401 19.177 1.00 91.75 81 LYS A O 1
ATOM 639 N N . GLY A 1 82 ? -3.859 5.177 20.274 1.00 90.38 82 GLY A N 1
ATOM 640 C CA . GLY A 1 82 ? -4.506 6.303 20.957 1.00 90.38 82 GLY A CA 1
ATOM 641 C C . GLY A 1 82 ? -5.167 7.323 20.018 1.00 90.38 82 GLY A C 1
ATOM 642 O O . GLY A 1 82 ? -5.304 8.485 20.390 1.00 90.38 82 GLY A O 1
ATOM 643 N N . ALA A 1 83 ? -5.520 6.909 18.797 1.00 92.12 83 ALA A N 1
ATOM 644 C CA . ALA A 1 83 ? -6.172 7.741 17.789 1.00 92.12 83 ALA A CA 1
ATOM 645 C C . ALA A 1 83 ? -7.673 7.939 18.055 1.00 92.12 83 ALA A C 1
ATOM 647 O O . ALA A 1 83 ? -8.205 8.993 17.739 1.00 92.12 83 ALA A O 1
ATOM 648 N N . ALA A 1 84 ? -8.359 6.945 18.623 1.00 91.75 84 ALA A N 1
ATOM 649 C CA . ALA A 1 84 ? -9.771 7.048 18.980 1.00 91.75 84 ALA A CA 1
ATOM 650 C C . ALA A 1 84 ? -9.904 7.468 20.449 1.00 91.75 84 ALA A C 1
ATOM 652 O O . ALA A 1 84 ? -9.377 6.771 21.315 1.00 91.75 84 ALA A O 1
ATOM 653 N N . LYS A 1 85 ? -10.583 8.587 20.719 1.00 90.69 85 LYS A N 1
ATOM 654 C CA . LYS A 1 85 ? -10.809 9.118 22.074 1.00 90.69 85 LYS A CA 1
ATOM 655 C C . LYS A 1 85 ? -12.217 9.664 22.226 1.00 90.69 85 LYS A C 1
ATOM 657 O O . LYS A 1 85 ? -12.754 10.244 21.284 1.00 90.69 85 LYS A O 1
ATOM 662 N N . VAL A 1 86 ? -12.806 9.520 23.409 1.00 89.12 86 VAL A N 1
ATOM 663 C CA . VAL A 1 86 ? -14.085 10.168 23.716 1.00 89.12 86 VAL A CA 1
ATOM 664 C C . VAL A 1 86 ? -13.831 11.598 24.201 1.00 89.12 86 VAL A C 1
ATOM 666 O O . VAL A 1 86 ? -13.298 11.812 25.285 1.00 89.12 86 VAL A O 1
ATOM 669 N N . ILE A 1 87 ? -14.220 12.589 23.397 1.00 86.69 87 ILE A N 1
ATOM 670 C CA . ILE A 1 87 ? -14.119 14.022 23.707 1.00 86.69 87 ILE A CA 1
ATOM 671 C C . ILE A 1 87 ? -15.539 14.588 23.750 1.00 86.69 87 ILE A C 1
ATOM 673 O O . ILE A 1 87 ? -16.325 14.368 22.832 1.00 86.69 87 ILE A O 1
ATOM 677 N N . ASN A 1 88 ? -15.890 15.301 24.824 1.00 81.69 88 ASN A N 1
ATOM 678 C CA . ASN A 1 88 ? -17.225 15.889 25.016 1.00 81.69 88 ASN A CA 1
ATOM 679 C C . ASN A 1 88 ? -18.377 14.871 24.904 1.00 81.69 88 ASN A C 1
ATOM 681 O O . ASN A 1 88 ? -19.443 15.180 24.382 1.00 81.69 88 ASN A O 1
ATOM 685 N N . GLY A 1 89 ? -18.155 13.633 25.358 1.00 82.62 89 GLY A N 1
ATOM 686 C CA . GLY A 1 89 ? -19.162 12.574 25.267 1.00 82.62 89 GLY A CA 1
ATOM 687 C C . GLY A 1 89 ? -19.377 12.028 23.852 1.00 82.62 89 GLY A C 1
ATOM 688 O O . GLY A 1 89 ? -20.337 11.305 23.630 1.00 82.62 89 GLY A O 1
ATOM 689 N N . LYS A 1 90 ? -18.499 12.315 22.885 1.00 87.00 90 LYS A N 1
ATOM 690 C CA . LYS A 1 90 ? -18.526 11.685 21.559 1.00 87.00 90 LYS A CA 1
ATOM 691 C C . LYS A 1 90 ? -17.172 11.098 21.200 1.00 87.00 90 LYS A C 1
ATOM 693 O O . LYS A 1 90 ? -16.129 11.653 21.535 1.00 87.00 90 LYS A O 1
ATOM 698 N N . LEU A 1 91 ? -17.184 9.959 20.517 1.00 90.00 91 LEU A N 1
ATOM 699 C CA . LEU A 1 91 ? -15.963 9.344 20.019 1.00 90.00 91 LEU A CA 1
ATOM 700 C C . LEU A 1 91 ? -15.448 10.127 18.808 1.00 90.00 91 LEU A C 1
ATOM 702 O O . LEU A 1 91 ? -16.133 10.221 17.793 1.00 90.00 91 LEU A O 1
ATOM 706 N N . GLN A 1 92 ? -14.221 10.624 18.903 1.00 90.06 92 GLN A N 1
ATOM 707 C CA . GLN A 1 92 ? -13.501 11.266 17.811 1.00 90.06 92 GLN A CA 1
ATOM 708 C C . GLN A 1 92 ? -12.273 10.435 17.438 1.00 90.06 92 GLN A C 1
ATOM 710 O O . GLN A 1 92 ? -11.577 9.899 18.304 1.00 90.06 92 GLN A O 1
ATOM 715 N N . ILE A 1 93 ? -12.012 10.320 16.135 1.00 91.25 93 ILE A N 1
ATOM 716 C CA . ILE A 1 93 ? -10.856 9.599 15.596 1.00 91.25 93 ILE A CA 1
ATOM 717 C C . ILE A 1 93 ? -9.885 10.612 14.991 1.00 91.25 93 ILE A C 1
ATOM 719 O O . ILE A 1 93 ? -10.164 11.209 13.953 1.00 91.25 93 ILE A O 1
ATOM 723 N N . ASP A 1 94 ? -8.717 10.749 15.609 1.00 92.75 94 ASP A N 1
ATOM 724 C CA . ASP A 1 94 ? -7.579 11.488 15.069 1.00 92.75 94 ASP A CA 1
ATOM 725 C C . ASP A 1 94 ? -7.030 10.758 13.829 1.00 92.75 94 ASP A C 1
ATOM 727 O O . ASP A 1 94 ? -6.473 9.655 13.911 1.00 92.75 94 ASP A O 1
ATOM 731 N N . ARG A 1 95 ? -7.210 11.375 12.657 1.00 90.44 95 ARG A N 1
ATOM 732 C CA . ARG A 1 95 ? -6.821 10.805 11.360 1.00 90.44 95 ARG A CA 1
ATOM 733 C C . ARG A 1 95 ? -5.313 10.812 11.127 1.00 90.44 95 ARG A C 1
ATOM 735 O O . ARG A 1 95 ? -4.846 9.989 10.345 1.00 90.44 95 ARG A O 1
ATOM 742 N N . GLU A 1 96 ? -4.558 11.656 11.821 1.00 88.62 96 GLU A N 1
ATOM 743 C CA . GLU A 1 96 ? -3.098 11.707 11.699 1.00 88.62 96 GLU A CA 1
ATOM 744 C C . GLU A 1 96 ? -2.439 10.549 12.454 1.00 88.62 96 GLU A C 1
ATOM 746 O O . GLU A 1 96 ? -1.463 9.960 11.984 1.00 88.62 96 GLU A O 1
ATOM 751 N N . LYS A 1 97 ? -3.004 10.164 13.606 1.00 91.00 97 LYS A N 1
ATOM 752 C CA . LYS A 1 97 ? -2.510 9.024 14.400 1.00 91.00 97 LYS A CA 1
ATOM 753 C C . LYS A 1 97 ? -3.076 7.675 13.954 1.00 91.00 97 LYS A C 1
ATOM 755 O O . LYS A 1 97 ? -2.478 6.629 14.229 1.00 91.00 97 LYS A O 1
ATOM 760 N N . CYS A 1 98 ? -4.242 7.664 13.309 1.00 91.75 98 CYS A N 1
ATOM 761 C CA . CYS A 1 98 ? -4.912 6.439 12.885 1.00 91.75 98 CYS A CA 1
ATOM 762 C C . CYS A 1 98 ? -4.131 5.714 11.778 1.00 91.75 98 CYS A C 1
ATOM 764 O O . CYS A 1 98 ? -3.849 6.262 10.717 1.00 91.75 98 CYS A O 1
ATOM 766 N N . THR A 1 99 ? -3.845 4.426 11.983 1.00 91.12 99 THR A N 1
ATOM 767 C CA . THR A 1 99 ? -3.185 3.574 10.976 1.00 91.12 99 THR A CA 1
ATOM 768 C C . THR A 1 99 ? -4.157 2.765 10.116 1.00 91.12 99 THR A C 1
ATOM 770 O O . THR A 1 99 ? -3.710 1.950 9.314 1.00 91.12 99 THR A O 1
ATOM 773 N N . ASN A 1 100 ? -5.469 2.958 10.290 1.00 93.38 100 ASN A N 1
ATOM 774 C CA . ASN A 1 100 ? -6.542 2.215 9.611 1.00 93.38 100 ASN A CA 1
ATOM 775 C C . ASN A 1 100 ? -6.420 0.689 9.774 1.00 93.38 100 ASN A C 1
ATOM 777 O O . ASN A 1 100 ? -6.552 -0.080 8.820 1.00 93.38 100 ASN A O 1
ATOM 781 N N . CYS A 1 101 ? -6.126 0.242 10.998 1.00 91.75 101 CYS A N 1
ATOM 782 C CA . CYS A 1 101 ? -6.024 -1.181 11.326 1.00 91.75 101 CYS A CA 1
ATOM 783 C C . CYS A 1 101 ? -7.380 -1.880 11.482 1.00 91.75 101 CYS A C 1
ATOM 785 O O . CYS A 1 101 ? -7.406 -3.101 11.595 1.00 91.75 101 CYS A O 1
ATOM 787 N N . GLY A 1 102 ? -8.483 -1.128 11.543 1.00 90.81 102 GLY A N 1
ATOM 788 C CA . GLY A 1 102 ? -9.840 -1.665 11.655 1.00 90.81 102 GLY A CA 1
ATOM 789 C C . GLY A 1 102 ? -10.204 -2.312 12.997 1.00 90.81 102 GLY A C 1
ATOM 790 O O . GLY A 1 102 ? -11.359 -2.669 13.182 1.00 90.81 102 GLY A O 1
ATOM 791 N N . LEU A 1 103 ? -9.274 -2.426 13.955 1.00 91.50 103 LEU A N 1
ATOM 792 C CA . LEU A 1 103 ? -9.499 -3.126 15.235 1.00 91.50 103 LEU A CA 1
ATOM 793 C C . LEU A 1 103 ? -10.636 -2.545 16.086 1.00 91.50 103 LEU A C 1
ATOM 795 O O . LEU A 1 103 ? -11.156 -3.235 16.958 1.00 91.50 103 LEU A O 1
ATOM 799 N N . CYS A 1 104 ? -10.983 -1.279 15.864 1.00 91.62 104 CYS A N 1
ATOM 800 C CA . CYS A 1 104 ? -12.034 -0.566 16.578 1.00 91.62 104 CYS A CA 1
ATOM 801 C C . CYS A 1 104 ? -13.449 -0.815 16.039 1.00 91.62 104 CYS A C 1
ATOM 803 O O . CYS A 1 104 ? -14.401 -0.507 16.751 1.00 91.62 104 CYS A O 1
ATOM 805 N N . ILE A 1 105 ? -13.603 -1.331 14.814 1.00 91.31 105 ILE A N 1
ATOM 806 C CA . ILE A 1 105 ? -14.906 -1.370 14.129 1.00 91.31 105 ILE A CA 1
ATOM 807 C C . ILE A 1 105 ? -15.886 -2.283 14.863 1.00 91.31 105 ILE A C 1
ATOM 809 O O . ILE A 1 105 ? -16.963 -1.848 15.251 1.00 91.31 105 ILE A O 1
ATOM 813 N N . ASP A 1 106 ? -15.454 -3.494 15.198 1.00 87.94 106 ASP A N 1
ATOM 814 C CA . ASP A 1 106 ? -16.320 -4.494 15.834 1.00 87.94 106 ASP A CA 1
ATOM 815 C C . ASP A 1 106 ? -16.384 -4.354 17.369 1.00 87.94 106 ASP A C 1
ATOM 817 O O . ASP A 1 106 ? -16.761 -5.288 18.076 1.00 87.94 106 ASP A O 1
ATOM 821 N N . LYS A 1 107 ? -15.937 -3.218 17.925 1.00 90.94 107 LYS A N 1
ATOM 822 C CA . LYS A 1 107 ? -15.820 -3.015 19.383 1.00 90.94 107 LYS A CA 1
ATOM 823 C C . LYS A 1 107 ? -16.928 -2.166 19.979 1.00 90.94 107 LYS A C 1
ATOM 825 O O . LYS A 1 107 ? -17.135 -2.219 21.190 1.00 90.94 107 LYS A O 1
ATOM 830 N N . CYS A 1 108 ? -17.640 -1.387 19.170 1.00 90.38 108 CYS A N 1
ATOM 831 C CA . CYS A 1 108 ? -18.747 -0.593 19.681 1.00 90.38 108 CYS A CA 1
ATOM 832 C C . CYS A 1 108 ? -19.988 -1.468 19.889 1.00 90.38 108 CYS A C 1
ATOM 834 O O . CYS A 1 108 ? -20.539 -1.998 18.931 1.00 90.38 108 CYS A O 1
ATOM 836 N N . HIS A 1 109 ? -20.471 -1.555 21.130 1.00 87.25 109 HIS A N 1
ATOM 837 C CA . HIS A 1 109 ? -21.706 -2.279 21.453 1.00 87.25 109 HIS A CA 1
ATOM 838 C C . HIS A 1 109 ? -22.950 -1.667 20.789 1.00 87.25 109 HIS A C 1
ATOM 840 O O . HIS A 1 109 ? -23.886 -2.377 20.446 1.00 87.25 109 HIS A O 1
ATOM 846 N N . PHE A 1 110 ? -22.936 -0.350 20.571 1.00 87.06 110 PHE A N 1
ATOM 847 C CA . PHE A 1 110 ? -24.035 0.398 19.954 1.00 87.06 110 PHE A CA 1
ATOM 848 C C . PHE A 1 110 ? -23.949 0.438 18.424 1.00 87.06 110 PHE A C 1
ATOM 850 O O . PHE A 1 110 ? -24.763 1.095 17.784 1.00 87.06 110 PHE A O 1
ATOM 857 N N . GLY A 1 111 ? -22.943 -0.212 17.825 1.00 86.19 111 GLY A N 1
ATOM 858 C CA . GLY A 1 111 ? -22.765 -0.224 16.372 1.00 86.19 111 GLY A CA 1
ATOM 859 C C . GLY A 1 111 ? -22.410 1.140 15.770 1.00 86.19 111 GLY A C 1
ATOM 860 O O . GLY A 1 111 ? -22.573 1.336 14.572 1.00 86.19 111 GLY A O 1
ATOM 861 N N . SER A 1 112 ? -21.911 2.093 16.569 1.00 89.44 112 SER A N 1
ATOM 862 C CA . SER A 1 112 ? -21.543 3.426 16.066 1.00 89.44 112 SER A CA 1
ATOM 863 C C . SER A 1 112 ? -20.324 3.407 15.143 1.00 89.44 112 SER A C 1
ATOM 865 O O . SER A 1 112 ? -20.071 4.374 14.436 1.00 89.44 112 SER A O 1
ATOM 867 N N . MET A 1 113 ? -19.538 2.335 15.160 1.00 91.62 113 MET A N 1
ATOM 868 C CA . MET A 1 113 ? -18.346 2.218 14.335 1.00 91.62 113 MET A CA 1
ATOM 869 C C . MET A 1 113 ? -18.673 1.505 13.032 1.00 91.62 113 MET A C 1
ATOM 871 O O . MET A 1 113 ? -19.230 0.412 13.034 1.00 91.62 113 MET A O 1
ATOM 875 N N . VAL A 1 114 ? -18.264 2.109 11.923 1.00 91.88 114 VAL A N 1
ATOM 876 C CA . VAL A 1 114 ? -18.486 1.579 10.579 1.00 91.88 114 VAL A CA 1
ATOM 877 C C . VAL A 1 114 ? -17.173 1.497 9.814 1.00 91.88 114 VAL A C 1
ATOM 879 O O . VAL A 1 114 ? -16.226 2.247 10.066 1.00 91.88 114 VAL A O 1
ATOM 882 N N . CYS A 1 115 ? -17.107 0.580 8.853 1.00 91.62 115 CYS A N 1
ATOM 883 C CA . CYS A 1 115 ? -16.044 0.597 7.862 1.00 91.62 115 CYS A CA 1
ATOM 884 C C . CYS A 1 115 ? -16.433 1.548 6.727 1.00 91.62 115 CYS A C 1
ATOM 886 O O . CYS A 1 115 ? -17.377 1.277 5.991 1.00 91.62 115 CYS A O 1
ATOM 888 N N . LYS A 1 116 ? -15.701 2.655 6.572 1.00 91.06 116 LYS A N 1
ATOM 889 C CA . LYS A 1 116 ? -15.943 3.609 5.480 1.00 91.06 116 LYS A CA 1
ATOM 890 C C . LYS A 1 116 ? -15.374 3.122 4.156 1.00 91.06 116 LYS A C 1
ATOM 892 O O . LYS A 1 116 ? -15.961 3.352 3.104 1.00 91.06 116 LYS A O 1
ATOM 897 N N . LYS A 1 117 ? -14.184 2.521 4.205 1.00 90.94 117 LYS A N 1
ATOM 898 C CA . LYS A 1 117 ? -13.475 2.032 3.025 1.00 90.94 117 LYS A CA 1
ATOM 899 C C . LYS A 1 117 ? -12.532 0.900 3.414 1.00 90.94 117 LYS A C 1
ATOM 901 O O . LYS A 1 117 ? -11.656 1.091 4.259 1.00 90.94 117 LYS A O 1
ATOM 906 N N . ASP A 1 118 ? -12.696 -0.235 2.748 1.00 92.94 118 ASP A N 1
ATOM 907 C CA . ASP A 1 118 ? -11.752 -1.350 2.760 1.00 92.94 118 ASP A CA 1
ATOM 908 C C . ASP A 1 118 ? -10.938 -1.330 1.464 1.00 92.94 118 ASP A C 1
ATOM 910 O O . ASP A 1 118 ? -11.442 -0.968 0.399 1.00 92.94 118 ASP A O 1
ATOM 914 N N . GLY A 1 119 ? -9.658 -1.682 1.555 1.00 94.62 119 GLY A N 1
ATOM 915 C CA . GLY A 1 119 ? -8.779 -1.723 0.394 1.00 94.62 119 GLY A CA 1
ATOM 916 C C . GLY A 1 119 ? -7.312 -1.810 0.782 1.00 94.62 119 GLY A C 1
ATOM 917 O O . GLY A 1 119 ? -6.942 -2.402 1.799 1.00 94.62 119 GLY A O 1
ATOM 918 N N . VAL A 1 120 ? -6.458 -1.204 -0.034 1.00 95.75 120 VAL A N 1
ATOM 919 C CA . VAL A 1 120 ? -5.011 -1.190 0.160 1.00 95.75 120 VAL A CA 1
ATOM 920 C C . VAL A 1 120 ? -4.447 0.222 0.116 1.00 95.75 120 VAL A C 1
ATOM 922 O O . VAL A 1 120 ? -4.864 1.076 -0.663 1.00 95.75 120 VAL A O 1
ATOM 925 N N . LYS A 1 121 ? -3.456 0.461 0.967 1.00 95.75 121 LYS A N 1
ATOM 926 C CA . LYS A 1 121 ? -2.563 1.611 0.901 1.00 95.75 121 LYS A CA 1
ATOM 927 C C . LYS A 1 121 ? -1.321 1.204 0.132 1.00 95.75 121 LYS A C 1
ATOM 929 O O . LYS A 1 121 ? -0.746 0.147 0.399 1.00 95.75 121 LYS A O 1
ATOM 934 N N . LEU A 1 122 ? -0.930 2.050 -0.807 1.00 96.75 122 LEU A N 1
ATOM 935 C CA . LEU A 1 122 ? 0.204 1.816 -1.688 1.00 96.75 122 LEU A CA 1
ATOM 936 C C . LEU A 1 122 ? 1.372 2.701 -1.259 1.00 96.75 122 LEU A C 1
ATOM 938 O O . LEU A 1 122 ? 1.170 3.848 -0.862 1.00 96.75 122 LEU A O 1
ATOM 942 N N . PHE A 1 123 ? 2.580 2.162 -1.328 1.00 96.69 123 PHE A N 1
ATOM 943 C CA . PHE A 1 123 ? 3.828 2.849 -1.015 1.00 96.69 123 PHE A CA 1
ATOM 944 C C . PHE A 1 123 ? 4.754 2.760 -2.218 1.00 96.69 123 PHE A C 1
ATOM 946 O O . PHE A 1 123 ? 4.835 1.704 -2.845 1.00 96.69 123 PHE A O 1
ATOM 953 N N . ILE A 1 124 ? 5.477 3.836 -2.515 1.00 96.25 124 ILE A N 1
ATOM 954 C CA . ILE A 1 124 ? 6.424 3.869 -3.631 1.00 96.25 124 ILE A CA 1
ATOM 955 C C . ILE A 1 124 ? 7.801 4.364 -3.193 1.00 96.25 124 ILE A C 1
ATOM 957 O O . ILE A 1 124 ? 7.947 5.203 -2.301 1.00 96.25 124 ILE A O 1
ATOM 961 N N . GLY A 1 125 ? 8.831 3.820 -3.837 1.00 93.25 125 GLY A N 1
ATOM 962 C CA . GLY A 1 125 ? 10.213 4.261 -3.685 1.00 93.25 125 GLY A CA 1
ATOM 963 C C . GLY A 1 125 ? 10.910 3.745 -2.424 1.00 93.25 125 GLY A C 1
ATOM 964 O O . GLY A 1 125 ? 11.919 4.315 -2.007 1.00 93.25 125 GLY A O 1
ATOM 965 N N . GLY A 1 126 ? 10.402 2.688 -1.790 1.00 94.56 126 GLY A N 1
ATOM 966 C CA . GLY A 1 126 ? 11.111 2.041 -0.690 1.00 94.56 126 GLY A CA 1
ATOM 967 C C . GLY A 1 126 ? 12.353 1.304 -1.191 1.00 94.56 126 GLY A C 1
ATOM 968 O O . GLY A 1 126 ? 12.377 0.728 -2.279 1.00 94.56 126 GLY A O 1
ATOM 969 N N . LYS A 1 127 ? 13.420 1.312 -0.396 1.00 92.31 127 LYS A N 1
ATOM 970 C CA . LYS A 1 127 ? 14.665 0.624 -0.728 1.00 92.31 127 LYS A CA 1
ATOM 971 C C . LYS A 1 127 ? 15.299 0.051 0.525 1.00 92.31 127 LYS A C 1
ATOM 973 O O . LYS A 1 127 ? 15.751 0.785 1.396 1.00 92.31 127 LYS A O 1
ATOM 978 N N . TRP A 1 128 ? 15.423 -1.271 0.566 1.00 89.88 128 TRP A N 1
ATOM 979 C CA . TRP A 1 128 ? 16.314 -1.955 1.499 1.00 89.88 128 TRP A CA 1
ATOM 980 C C . TRP A 1 128 ? 17.658 -2.265 0.827 1.00 89.88 128 TRP A C 1
ATOM 982 O O . TRP A 1 128 ? 17.706 -2.941 -0.210 1.00 89.88 128 TRP A O 1
ATOM 992 N N . GLY A 1 129 ? 18.750 -1.743 1.387 1.00 84.88 129 GLY A N 1
ATOM 993 C CA . GLY A 1 129 ? 20.109 -1.855 0.851 1.00 84.88 129 GLY A CA 1
ATOM 994 C C . GLY A 1 129 ? 21.105 -1.005 1.644 1.00 84.88 129 GLY A C 1
ATOM 995 O O . GLY A 1 129 ? 20.786 -0.567 2.744 1.00 84.88 129 GLY A O 1
ATOM 996 N N . LYS A 1 130 ? 22.295 -0.753 1.073 1.00 84.56 130 LYS A N 1
ATOM 997 C CA . LYS A 1 130 ? 23.357 0.062 1.704 1.00 84.56 130 LYS A CA 1
ATOM 998 C C . LYS A 1 130 ? 22.873 1.463 2.096 1.00 84.56 130 LYS A C 1
ATOM 1000 O O . LYS A 1 130 ? 23.222 1.953 3.159 1.00 84.56 130 LYS A O 1
ATOM 1005 N N . THR A 1 131 ? 22.059 2.074 1.238 1.00 87.56 131 THR A N 1
ATOM 1006 C CA . THR A 1 131 ? 21.369 3.341 1.495 1.00 87.56 131 THR A CA 1
ATOM 1007 C C . THR A 1 131 ? 19.877 3.058 1.670 1.00 87.56 131 THR A C 1
ATOM 1009 O O . THR A 1 131 ? 19.158 2.953 0.678 1.00 87.56 131 THR A O 1
ATOM 1012 N N . PRO A 1 132 ? 19.388 2.805 2.895 1.00 90.25 132 PRO A N 1
ATOM 1013 C CA . PRO A 1 132 ? 17.981 2.502 3.099 1.00 90.25 132 PRO A CA 1
ATOM 1014 C C . PRO A 1 132 ? 17.125 3.747 2.854 1.00 90.25 132 PRO A C 1
ATOM 1016 O O . PRO A 1 132 ? 17.432 4.828 3.348 1.00 90.25 132 PRO A O 1
ATOM 1019 N N . ARG A 1 133 ? 16.025 3.576 2.122 1.00 91.62 133 ARG A N 1
ATOM 1020 C CA . ARG A 1 133 ? 15.009 4.610 1.905 1.00 91.62 133 ARG A CA 1
ATOM 1021 C C . ARG A 1 133 ? 13.657 4.048 2.302 1.00 91.62 133 ARG A C 1
ATOM 1023 O O . ARG A 1 133 ? 13.298 2.941 1.895 1.00 91.62 133 ARG A O 1
ATOM 1030 N N . ARG A 1 134 ? 12.900 4.809 3.087 1.00 94.38 134 ARG A N 1
ATOM 1031 C CA . ARG A 1 134 ? 11.508 4.479 3.378 1.00 94.38 134 ARG A CA 1
ATOM 1032 C C . ARG A 1 134 ? 10.631 5.013 2.252 1.00 94.38 134 ARG A C 1
ATOM 1034 O O . ARG A 1 134 ? 10.732 6.179 1.896 1.00 94.38 134 ARG A O 1
ATOM 1041 N N . GLY A 1 135 ? 9.809 4.141 1.691 1.00 92.81 135 GLY A N 1
ATOM 1042 C CA . GLY A 1 135 ? 8.835 4.479 0.671 1.00 92.81 135 GLY A CA 1
ATOM 1043 C C . GLY A 1 135 ? 7.738 5.366 1.236 1.00 92.81 135 GLY A C 1
ATOM 1044 O O . GLY A 1 135 ? 7.347 5.252 2.402 1.00 92.81 135 GLY A O 1
ATOM 1045 N N . GLU A 1 136 ? 7.237 6.246 0.385 1.00 94.81 136 GLU A N 1
ATOM 1046 C CA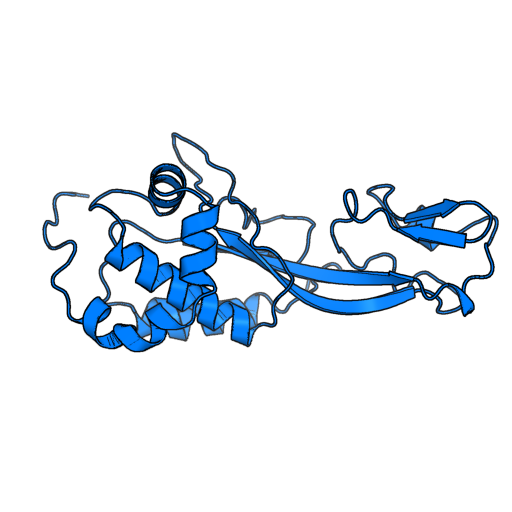 . GLU A 1 136 ? 6.218 7.221 0.739 1.00 94.81 136 GLU A CA 1
ATOM 1047 C C . GLU A 1 136 ? 4.837 6.714 0.314 1.00 94.81 136 GLU A C 1
ATOM 1049 O O . GLU A 1 136 ? 4.710 6.056 -0.726 1.00 94.81 136 GLU A O 1
ATOM 1054 N N . PRO A 1 137 ? 3.794 6.952 1.126 1.00 94.69 137 PRO A N 1
ATOM 1055 C CA . PRO A 1 137 ? 2.460 6.469 0.822 1.00 94.69 137 PRO A CA 1
ATOM 1056 C C . PRO A 1 137 ? 1.784 7.321 -0.252 1.00 94.69 137 PRO A C 1
ATOM 1058 O O . PRO A 1 137 ? 1.674 8.537 -0.103 1.00 94.69 137 PRO A O 1
ATOM 1061 N N . LEU A 1 138 ? 1.224 6.675 -1.274 1.00 93.81 138 LEU A N 1
ATOM 1062 C CA . LEU A 1 138 ? 0.314 7.341 -2.202 1.00 93.81 138 LEU A CA 1
ATOM 1063 C C . LEU A 1 138 ? -0.932 7.830 -1.452 1.00 93.81 138 LEU A C 1
ATOM 1065 O O . LEU A 1 138 ? -1.427 7.178 -0.525 1.00 93.81 138 LEU A O 1
ATOM 1069 N N . LYS A 1 139 ? -1.446 8.997 -1.853 1.00 90.69 139 LYS A N 1
ATOM 1070 C CA . LYS A 1 139 ? -2.655 9.577 -1.258 1.00 90.69 139 LYS A CA 1
ATOM 1071 C C . LYS A 1 139 ? -3.848 8.669 -1.564 1.00 90.69 139 LYS A C 1
ATOM 1073 O O . LYS A 1 139 ? -4.106 8.374 -2.725 1.00 90.69 139 LYS A O 1
ATOM 1078 N N . GLY A 1 140 ? -4.576 8.246 -0.531 1.00 89.56 140 GLY A N 1
ATOM 1079 C CA . GLY A 1 140 ? -5.802 7.452 -0.662 1.00 89.56 140 GLY A CA 1
ATOM 1080 C C . GLY A 1 140 ? -5.671 5.971 -0.289 1.00 89.56 140 GLY A C 1
ATOM 1081 O O . GLY A 1 140 ? -4.625 5.484 0.137 1.00 89.56 140 GLY A O 1
ATOM 1082 N N . VAL A 1 141 ? -6.799 5.272 -0.416 1.00 93.19 141 VAL A N 1
ATOM 1083 C CA . VAL A 1 141 ? -6.936 3.817 -0.265 1.00 93.19 141 VAL A CA 1
ATOM 1084 C C . VAL A 1 141 ? -7.585 3.307 -1.542 1.00 93.19 141 VAL A C 1
ATOM 1086 O O . VAL A 1 141 ? -8.579 3.890 -1.975 1.00 93.19 141 VAL A O 1
ATOM 1089 N N . TYR A 1 142 ? -7.028 2.253 -2.121 1.00 94.44 142 TYR A N 1
ATOM 1090 C CA . TYR A 1 142 ? -7.375 1.736 -3.444 1.00 94.44 142 TYR A CA 1
ATOM 1091 C C . TYR A 1 142 ? -7.982 0.340 -3.339 1.00 94.44 142 TYR A C 1
ATOM 1093 O O . TYR A 1 142 ? -7.707 -0.391 -2.385 1.00 94.44 142 TYR A O 1
ATOM 1101 N N . LEU A 1 143 ? -8.801 -0.037 -4.312 1.00 93.38 143 LEU A N 1
ATOM 1102 C CA . LEU A 1 143 ? -9.249 -1.416 -4.481 1.00 93.38 143 LEU A CA 1
ATOM 1103 C C . LEU A 1 143 ? -8.118 -2.287 -5.047 1.00 93.38 143 LEU A C 1
ATOM 1105 O O . LEU A 1 143 ? -7.078 -1.791 -5.483 1.00 93.38 143 LEU A O 1
ATOM 1109 N N . TYR A 1 144 ? -8.305 -3.607 -5.026 1.00 89.50 144 TYR A N 1
ATOM 1110 C CA . TYR A 1 144 ? -7.278 -4.539 -5.498 1.00 89.50 144 TYR A CA 1
ATOM 1111 C C . TYR A 1 144 ? -6.991 -4.390 -6.992 1.00 89.50 144 TYR A C 1
ATOM 1113 O O . TYR A 1 144 ? -5.825 -4.390 -7.378 1.00 89.50 144 TYR A O 1
ATOM 1121 N N . ASP A 1 145 ? -8.023 -4.212 -7.814 1.00 89.94 145 ASP A N 1
ATOM 1122 C CA . ASP A 1 145 ? -7.850 -4.063 -9.262 1.00 89.94 145 ASP A CA 1
ATOM 1123 C C . ASP A 1 145 ? -7.154 -2.737 -9.602 1.00 89.94 145 ASP A C 1
ATOM 1125 O O . ASP A 1 145 ? -6.185 -2.724 -10.359 1.00 89.94 145 ASP A O 1
ATOM 1129 N N . GLU A 1 146 ? -7.535 -1.648 -8.925 1.00 91.94 146 GLU A N 1
ATOM 1130 C CA . GLU A 1 146 ? -6.853 -0.351 -9.040 1.00 91.94 146 GLU A CA 1
ATOM 1131 C C . GLU A 1 146 ? -5.373 -0.457 -8.647 1.00 91.94 146 GLU A C 1
ATOM 1133 O O . GLU A 1 146 ? -4.502 0.104 -9.310 1.00 91.94 146 GLU A O 1
ATOM 1138 N N . ALA A 1 147 ? -5.061 -1.204 -7.583 1.00 93.31 147 ALA A N 1
ATOM 1139 C CA . ALA A 1 147 ? -3.685 -1.420 -7.157 1.00 93.31 147 ALA A CA 1
ATOM 1140 C C . ALA A 1 147 ? -2.865 -2.180 -8.207 1.00 93.31 147 ALA A C 1
ATOM 1142 O O . ALA A 1 147 ? -1.695 -1.855 -8.401 1.00 93.31 147 ALA A O 1
ATOM 1143 N N . MET A 1 148 ? -3.462 -3.155 -8.898 1.00 93.31 148 MET A N 1
ATOM 1144 C CA . MET A 1 148 ? -2.799 -3.865 -9.993 1.00 93.31 148 MET A CA 1
ATOM 1145 C C . MET A 1 148 ? -2.453 -2.911 -11.137 1.00 93.31 148 MET A C 1
ATOM 1147 O O . MET A 1 148 ? -1.323 -2.923 -11.618 1.00 93.31 148 MET A O 1
ATOM 1151 N N . ASP A 1 149 ? -3.376 -2.040 -11.532 1.00 93.19 149 ASP A N 1
ATOM 1152 C CA . ASP A 1 149 ? -3.110 -1.075 -12.601 1.00 93.19 149 ASP A CA 1
ATOM 1153 C C . ASP A 1 149 ? -2.058 -0.039 -12.186 1.00 93.19 149 ASP A C 1
ATOM 1155 O O . ASP A 1 149 ? -1.194 0.328 -12.980 1.00 93.19 149 ASP A O 1
ATOM 1159 N N . ILE A 1 150 ? -2.054 0.376 -10.918 1.00 94.75 150 ILE A N 1
ATOM 1160 C CA . ILE A 1 150 ? -1.037 1.284 -10.376 1.00 94.75 150 ILE A CA 1
ATOM 1161 C C . ILE A 1 150 ? 0.356 0.629 -10.350 1.00 94.75 150 ILE A C 1
ATOM 1163 O O . ILE A 1 150 ? 1.345 1.306 -10.634 1.00 94.75 150 ILE A O 1
ATOM 1167 N N . ILE A 1 151 ? 0.464 -0.675 -10.059 1.00 95.12 151 ILE A N 1
ATOM 1168 C CA . ILE A 1 151 ? 1.738 -1.411 -10.172 1.00 95.12 151 ILE A CA 1
ATOM 1169 C C . ILE A 1 151 ? 2.245 -1.360 -11.612 1.00 95.12 151 ILE A C 1
ATOM 1171 O O . ILE A 1 151 ? 3.422 -1.086 -11.839 1.00 95.12 151 ILE A O 1
ATOM 1175 N N . GLU A 1 152 ? 1.364 -1.602 -12.583 1.00 93.50 152 GLU A N 1
ATOM 1176 C CA . GLU A 1 152 ? 1.732 -1.576 -13.996 1.00 93.50 152 GLU A CA 1
ATOM 1177 C C . GLU A 1 152 ? 2.248 -0.199 -14.414 1.00 93.50 152 GLU A C 1
ATOM 1179 O O . GLU A 1 152 ? 3.331 -0.092 -14.991 1.00 93.50 152 GLU A O 1
ATOM 1184 N N . LYS A 1 153 ? 1.520 0.858 -14.043 1.00 93.31 153 LYS A N 1
ATOM 1185 C CA . LYS A 1 153 ? 1.936 2.244 -14.280 1.00 93.31 153 LYS A CA 1
ATOM 1186 C C . LYS A 1 153 ? 3.280 2.553 -13.623 1.00 93.31 153 LYS A C 1
ATOM 1188 O O . LYS A 1 153 ? 4.120 3.185 -14.251 1.00 93.31 153 LYS A O 1
ATOM 1193 N N . ALA A 1 154 ? 3.528 2.072 -12.403 1.00 94.50 154 ALA A N 1
ATOM 1194 C CA . ALA A 1 154 ? 4.808 2.263 -11.721 1.00 94.50 154 ALA A CA 1
ATOM 1195 C C . ALA A 1 154 ? 5.974 1.568 -12.448 1.00 94.50 154 ALA A C 1
ATOM 1197 O O . ALA A 1 154 ? 7.053 2.147 -12.562 1.00 94.50 154 ALA A O 1
ATOM 1198 N N . ILE A 1 155 ? 5.758 0.354 -12.967 1.00 93.31 155 ILE A N 1
ATOM 1199 C CA . ILE A 1 155 ? 6.755 -0.387 -13.756 1.00 93.31 155 ILE A CA 1
ATOM 1200 C C . ILE A 1 155 ? 7.061 0.351 -15.065 1.00 93.31 155 ILE A C 1
ATOM 1202 O O . ILE A 1 155 ? 8.230 0.527 -15.407 1.00 93.31 155 ILE A O 1
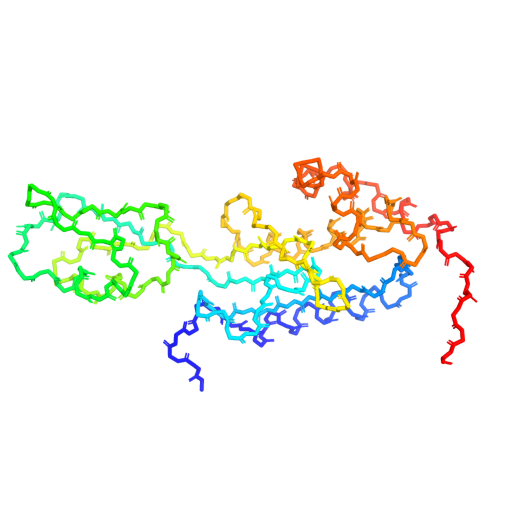ATOM 1206 N N . LEU A 1 156 ? 6.027 0.801 -15.781 1.00 91.69 156 LEU A N 1
ATOM 1207 C CA . LEU A 1 156 ? 6.176 1.538 -17.040 1.00 91.69 156 LEU A CA 1
ATOM 1208 C C . LEU A 1 156 ? 6.874 2.884 -16.823 1.00 91.69 156 LEU A C 1
ATOM 1210 O O . LEU A 1 156 ? 7.850 3.179 -17.506 1.00 91.69 156 LEU A O 1
ATOM 1214 N N . TYR A 1 157 ? 6.452 3.647 -15.812 1.00 91.88 157 TYR A N 1
ATOM 1215 C CA . TYR A 1 157 ? 7.085 4.917 -15.457 1.00 91.88 157 TYR A CA 1
ATOM 1216 C C . TYR A 1 157 ? 8.566 4.735 -15.111 1.00 91.88 157 TYR A C 1
ATOM 1218 O O . TYR A 1 157 ? 9.413 5.523 -15.529 1.00 91.88 157 TYR A O 1
ATOM 1226 N N . TYR A 1 158 ? 8.894 3.673 -14.366 1.00 93.12 158 TYR A N 1
ATOM 1227 C CA . TYR A 1 158 ? 10.273 3.354 -14.010 1.00 93.12 158 TYR A CA 1
ATOM 1228 C C . TYR A 1 158 ? 11.126 2.985 -15.224 1.00 93.12 158 TYR A C 1
ATOM 1230 O O . TYR A 1 158 ? 12.293 3.365 -15.284 1.00 93.12 158 TYR A O 1
ATOM 1238 N N . ARG A 1 159 ? 10.556 2.256 -16.186 1.00 89.31 159 ARG A N 1
ATOM 1239 C CA . ARG A 1 159 ? 11.237 1.911 -17.437 1.00 89.31 159 ARG A CA 1
ATOM 1240 C C . ARG A 1 159 ? 11.529 3.142 -18.292 1.00 89.31 159 ARG A C 1
ATOM 1242 O O . ARG A 1 159 ? 12.595 3.211 -18.886 1.00 89.31 159 ARG A O 1
ATOM 1249 N N . ASP A 1 160 ? 10.602 4.087 -18.342 1.00 89.12 160 ASP A N 1
ATOM 1250 C CA . ASP A 1 160 ? 10.733 5.288 -19.164 1.00 89.12 160 ASP A CA 1
ATOM 1251 C C . ASP A 1 160 ? 11.694 6.325 -18.544 1.00 89.12 160 ASP A C 1
ATOM 1253 O O . ASP A 1 160 ? 12.581 6.857 -19.206 1.00 89.12 160 ASP A O 1
ATOM 1257 N N . ASN A 1 161 ? 11.594 6.553 -17.229 1.00 89.06 161 ASN A N 1
ATOM 1258 C CA . ASN A 1 161 ? 12.289 7.656 -16.550 1.00 89.06 161 ASN A CA 1
ATOM 1259 C C . ASN A 1 161 ? 13.532 7.234 -15.744 1.00 89.06 161 ASN A C 1
ATOM 1261 O O . ASN A 1 161 ? 14.281 8.081 -15.227 1.00 89.06 161 ASN A O 1
ATOM 1265 N N . GLY A 1 162 ? 13.745 5.928 -15.574 1.00 89.44 162 GLY A N 1
ATOM 1266 C CA . GLY A 1 162 ? 14.858 5.380 -14.809 1.00 89.44 162 GLY A CA 1
ATOM 1267 C C . GLY A 1 162 ? 16.168 5.369 -15.596 1.00 89.44 162 GLY A C 1
ATOM 1268 O O . GLY A 1 162 ? 16.200 5.147 -16.802 1.00 89.44 162 GLY A O 1
ATOM 1269 N N . LYS A 1 163 ? 17.294 5.574 -14.910 1.00 90.50 163 LYS A N 1
ATOM 1270 C CA . LYS A 1 163 ? 18.634 5.426 -15.503 1.00 90.50 163 LYS A CA 1
ATOM 1271 C C . LYS A 1 163 ? 19.145 4.000 -15.308 1.00 90.50 163 LYS A C 1
ATOM 1273 O O . LYS A 1 163 ? 18.923 3.395 -14.265 1.00 90.50 163 LYS A O 1
ATOM 1278 N N . THR A 1 164 ? 19.869 3.444 -16.279 1.00 89.19 164 THR A N 1
ATOM 1279 C CA . THR A 1 164 ? 20.442 2.088 -16.157 1.00 89.19 164 THR A CA 1
ATOM 1280 C C . THR A 1 164 ? 21.288 1.954 -14.882 1.00 89.19 164 THR A C 1
ATOM 1282 O O . THR A 1 164 ? 22.201 2.747 -14.663 1.00 89.19 164 THR A O 1
ATOM 1285 N N . GLY A 1 165 ? 20.983 0.958 -14.044 1.00 87.62 165 GLY A N 1
ATOM 1286 C CA . GLY A 1 165 ? 21.614 0.726 -12.738 1.00 87.62 165 GLY A CA 1
ATOM 1287 C C . GLY A 1 165 ? 20.962 1.462 -11.556 1.00 87.62 165 GLY A C 1
ATOM 1288 O O . GLY A 1 165 ? 21.234 1.124 -10.403 1.00 87.62 165 GLY A O 1
ATOM 1289 N N . GLU A 1 166 ? 20.074 2.424 -11.806 1.00 91.69 166 GLU A N 1
ATOM 1290 C CA . GLU A 1 166 ? 19.357 3.194 -10.783 1.00 91.69 166 GLU A CA 1
ATOM 1291 C C . GLU A 1 166 ? 18.195 2.381 -10.205 1.00 91.69 166 GLU A C 1
ATOM 1293 O O . GLU A 1 166 ? 17.422 1.793 -10.957 1.00 91.69 166 GLU A O 1
ATOM 1298 N N . ARG A 1 167 ? 18.026 2.344 -8.875 1.00 93.31 167 ARG A N 1
ATOM 1299 C CA . ARG A 1 167 ? 16.849 1.719 -8.238 1.00 93.31 167 ARG A CA 1
ATOM 1300 C C . ARG A 1 167 ? 15.635 2.635 -8.337 1.00 93.31 167 ARG A C 1
ATOM 1302 O O . ARG A 1 167 ? 15.777 3.851 -8.341 1.00 93.31 167 ARG A O 1
ATOM 1309 N N . PHE A 1 168 ? 14.436 2.062 -8.285 1.00 94.25 168 PHE A N 1
ATOM 1310 C CA . PHE A 1 168 ? 13.201 2.849 -8.293 1.00 94.25 168 PHE A CA 1
ATOM 1311 C C . PHE A 1 168 ? 13.156 3.892 -7.166 1.00 94.25 168 PHE A C 1
ATOM 1313 O O . PHE A 1 168 ? 12.815 5.041 -7.412 1.00 94.25 168 PHE A O 1
ATOM 1320 N N . GLY A 1 169 ? 13.585 3.537 -5.948 1.00 93.12 169 GLY A N 1
ATOM 1321 C CA . GLY A 1 169 ? 13.689 4.505 -4.847 1.00 93.12 169 GLY A CA 1
ATOM 1322 C C . GLY A 1 169 ? 14.629 5.688 -5.122 1.00 93.12 169 GLY A C 1
ATOM 1323 O O . GLY A 1 169 ? 14.313 6.799 -4.714 1.00 93.12 169 GLY A O 1
ATOM 1324 N N . ASP A 1 170 ? 15.728 5.464 -5.850 1.00 93.00 170 ASP A N 1
ATOM 1325 C CA . ASP A 1 170 ? 16.690 6.517 -6.218 1.00 93.00 170 ASP A CA 1
ATOM 1326 C C . ASP A 1 170 ? 16.124 7.422 -7.321 1.00 93.00 170 ASP A C 1
ATOM 1328 O O . ASP A 1 170 ? 16.262 8.642 -7.273 1.00 93.00 170 ASP A O 1
ATOM 1332 N N . MET A 1 171 ? 15.393 6.834 -8.274 1.00 93.94 171 MET A N 1
ATOM 1333 C CA . MET A 1 171 ? 14.649 7.589 -9.282 1.00 93.94 171 MET A CA 1
ATOM 1334 C C . MET A 1 171 ? 13.581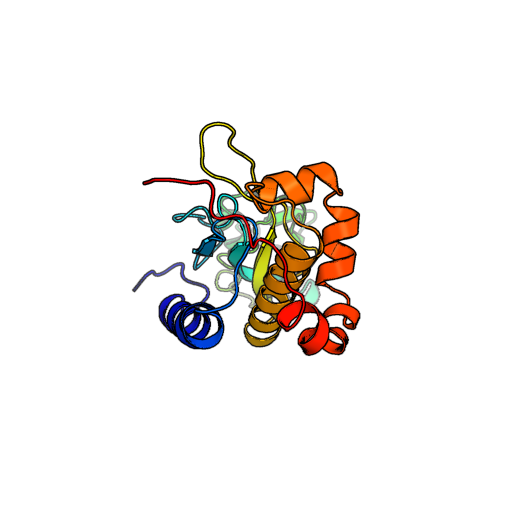 8.486 -8.635 1.00 93.94 171 MET A C 1
ATOM 1336 O O . MET A 1 171 ? 13.458 9.652 -9.007 1.00 93.94 171 MET A O 1
ATOM 1340 N N . VAL A 1 172 ? 12.830 7.969 -7.653 1.00 94.00 172 VAL A N 1
ATOM 1341 C CA . VAL A 1 172 ? 11.811 8.748 -6.924 1.00 94.00 172 VAL A CA 1
ATOM 1342 C C . VAL A 1 172 ? 12.439 9.926 -6.184 1.00 94.00 172 VAL A C 1
ATOM 1344 O O . VAL A 1 172 ? 11.875 11.015 -6.185 1.00 94.00 172 VAL A O 1
ATOM 1347 N N . GLU A 1 173 ? 13.611 9.736 -5.585 1.00 92.50 173 GLU A N 1
ATOM 1348 C CA . GLU A 1 173 ? 14.350 10.814 -4.925 1.00 92.50 173 GLU A CA 1
ATOM 1349 C C . GLU A 1 173 ? 14.854 11.870 -5.919 1.00 92.50 173 GLU A C 1
ATOM 1351 O O . GLU A 1 173 ? 14.738 13.063 -5.653 1.00 92.50 173 GLU A O 1
ATOM 1356 N N . ARG A 1 174 ? 15.347 11.449 -7.090 1.00 93.50 174 ARG A N 1
ATOM 1357 C CA . ARG A 1 174 ? 15.848 12.352 -8.136 1.00 93.50 174 ARG A CA 1
ATOM 1358 C C . ARG A 1 174 ? 14.753 13.189 -8.801 1.00 93.50 174 ARG A C 1
ATOM 1360 O O . ARG A 1 174 ? 14.992 14.353 -9.101 1.00 93.50 174 ARG A O 1
ATOM 1367 N N . ILE A 1 175 ? 13.609 12.581 -9.117 1.00 92.56 175 ILE A N 1
ATOM 1368 C CA . ILE A 1 175 ? 12.498 13.253 -9.817 1.00 92.56 175 ILE A CA 1
ATOM 1369 C C . ILE A 1 175 ? 11.602 14.005 -8.824 1.00 92.56 175 ILE A C 1
ATOM 1371 O O . ILE A 1 175 ? 11.057 15.055 -9.151 1.00 92.56 175 ILE A O 1
ATOM 1375 N N . GLY A 1 176 ? 11.477 13.487 -7.603 1.00 92.94 176 GLY A N 1
ATOM 1376 C CA . GLY A 1 176 ? 10.576 13.993 -6.576 1.00 92.94 176 GLY A CA 1
ATOM 1377 C C . GLY A 1 176 ? 9.299 13.158 -6.474 1.00 92.94 176 GLY A C 1
ATOM 1378 O O . GLY A 1 176 ? 8.675 12.790 -7.470 1.00 92.94 176 GLY A O 1
ATOM 1379 N N . PHE A 1 177 ? 8.885 12.867 -5.239 1.00 92.19 177 PHE A N 1
ATOM 1380 C CA . PHE A 1 177 ? 7.731 12.009 -4.956 1.00 92.19 177 PHE A CA 1
ATOM 1381 C C . PHE A 1 177 ? 6.418 12.539 -5.543 1.00 92.19 177 PHE A C 1
ATOM 1383 O O . PHE A 1 177 ? 5.599 11.749 -6.014 1.00 92.19 177 PHE A O 1
ATOM 1390 N N . GLU A 1 178 ? 6.204 13.856 -5.531 1.00 91.50 178 GLU A N 1
ATOM 1391 C CA . GLU A 1 178 ? 4.960 14.454 -6.023 1.00 91.50 178 GLU A CA 1
ATOM 1392 C C . GLU A 1 178 ? 4.779 14.257 -7.528 1.00 91.50 178 GLU A C 1
ATOM 1394 O O . GLU A 1 178 ? 3.699 13.862 -7.964 1.00 91.50 178 GLU A O 1
ATOM 1399 N N . GLU A 1 179 ? 5.839 14.467 -8.307 1.00 90.31 179 GLU A N 1
ATOM 1400 C CA . GLU A 1 179 ? 5.821 14.311 -9.762 1.00 90.31 179 GLU A CA 1
ATOM 1401 C C . GLU A 1 179 ? 5.623 12.844 -10.150 1.00 90.31 179 GLU A C 1
ATOM 1403 O O . GLU A 1 179 ? 4.737 12.521 -10.942 1.00 90.31 179 GLU A O 1
ATOM 1408 N N . VAL A 1 180 ? 6.347 11.930 -9.495 1.00 91.25 180 VAL A N 1
ATOM 1409 C CA . VAL A 1 180 ? 6.172 10.487 -9.715 1.00 91.25 180 VAL A CA 1
ATOM 1410 C C . VAL A 1 180 ? 4.761 10.034 -9.336 1.00 91.25 180 VAL A C 1
ATOM 1412 O O . VAL A 1 180 ? 4.140 9.257 -10.060 1.00 91.25 180 VAL A O 1
ATOM 1415 N N . SER A 1 181 ? 4.222 10.528 -8.219 1.00 91.25 181 SER A N 1
ATOM 1416 C CA . SER A 1 181 ? 2.863 10.192 -7.787 1.00 91.25 181 SER A CA 1
ATOM 1417 C C . SER A 1 181 ? 1.816 10.667 -8.791 1.00 91.25 181 SER A C 1
ATOM 1419 O O . SER A 1 181 ? 0.881 9.924 -9.080 1.00 91.25 181 SER A O 1
ATOM 1421 N N . LYS A 1 182 ? 1.968 11.876 -9.350 1.00 89.62 182 LYS A N 1
ATOM 1422 C CA . LYS A 1 182 ? 1.073 12.385 -10.400 1.00 89.62 182 LYS A CA 1
ATOM 1423 C C . LYS A 1 182 ? 1.168 11.535 -11.665 1.00 89.62 182 LYS A C 1
ATOM 1425 O O . LYS A 1 182 ? 0.129 11.128 -12.174 1.00 89.62 182 LYS A O 1
ATOM 1430 N N . GLY A 1 183 ? 2.382 11.210 -12.115 1.00 86.56 183 GLY A N 1
ATOM 1431 C CA . GLY A 1 183 ? 2.599 10.365 -13.292 1.00 86.56 183 GLY A CA 1
ATOM 1432 C C . GLY A 1 183 ? 1.949 8.987 -13.143 1.00 86.56 183 GLY A C 1
ATOM 1433 O O . GLY A 1 183 ? 1.192 8.556 -14.008 1.00 86.56 183 GLY A O 1
ATOM 1434 N N . ILE A 1 184 ? 2.156 8.328 -12.000 1.00 89.19 184 ILE A N 1
ATOM 1435 C CA . ILE A 1 184 ? 1.597 6.998 -11.717 1.00 89.19 184 ILE A CA 1
ATOM 1436 C C . ILE A 1 184 ? 0.069 7.029 -11.552 1.00 89.19 184 ILE A C 1
ATOM 1438 O O . ILE A 1 184 ? -0.604 6.072 -11.928 1.00 89.19 184 ILE A O 1
ATOM 1442 N N . LEU A 1 185 ? -0.505 8.089 -10.978 1.00 87.50 185 LEU A N 1
ATOM 1443 C CA . LEU A 1 185 ? -1.962 8.204 -10.840 1.00 87.50 185 LEU A CA 1
ATOM 1444 C C . LEU A 1 185 ? -2.641 8.640 -12.148 1.00 87.50 185 LEU A C 1
ATOM 1446 O O . LEU A 1 185 ? -3.815 8.326 -12.356 1.00 87.50 185 LEU A O 1
ATOM 1450 N N . GLY A 1 186 ? -1.907 9.288 -13.053 1.00 84.06 186 GLY A N 1
ATOM 1451 C CA . GLY A 1 186 ? -2.363 9.637 -14.395 1.00 84.06 186 GLY A CA 1
ATOM 1452 C C . GLY A 1 186 ? -2.695 8.413 -15.256 1.00 84.06 186 GLY A C 1
ATOM 1453 O O . GLY A 1 186 ? -2.238 7.295 -15.015 1.00 84.06 186 GLY A O 1
ATOM 1454 N N . ASN A 1 187 ? -3.536 8.605 -16.275 1.00 76.56 187 ASN A N 1
ATOM 1455 C CA . ASN A 1 187 ? -3.899 7.548 -17.234 1.00 76.56 187 ASN A CA 1
ATOM 1456 C C . ASN A 1 187 ? -3.068 7.588 -18.524 1.00 76.56 187 ASN A C 1
ATOM 1458 O O . ASN A 1 187 ? -3.221 6.714 -19.371 1.00 76.56 187 ASN A O 1
ATOM 1462 N N . GLU A 1 188 ? -2.205 8.587 -18.676 1.00 71.75 188 GLU A N 1
ATOM 1463 C CA . GLU A 1 188 ? -1.436 8.852 -19.897 1.00 71.75 188 GLU A CA 1
ATOM 1464 C C . GLU A 1 188 ? -0.447 7.716 -20.193 1.00 71.75 188 GLU A C 1
ATOM 1466 O O . GLU A 1 188 ? -0.445 7.174 -21.293 1.00 71.75 188 GLU A O 1
ATOM 1471 N N . ILE A 1 189 ? 0.232 7.205 -19.163 1.00 75.19 189 ILE A N 1
ATOM 1472 C CA . ILE A 1 189 ? 1.208 6.106 -19.274 1.00 75.19 189 ILE A CA 1
ATOM 1473 C C . ILE A 1 189 ? 0.593 4.813 -19.828 1.00 75.19 189 ILE A C 1
ATOM 1475 O O . ILE A 1 189 ? 1.257 4.049 -20.525 1.00 75.19 189 ILE A O 1
ATOM 1479 N N . LEU A 1 190 ? -0.682 4.537 -19.532 1.00 72.88 190 LEU A N 1
ATOM 1480 C CA . LEU A 1 190 ? -1.339 3.338 -20.063 1.00 72.88 190 LEU A CA 1
ATOM 1481 C C . LEU A 1 190 ? -1.640 3.461 -21.558 1.00 72.88 190 LEU A C 1
ATOM 1483 O O . LEU A 1 190 ? -1.680 2.440 -22.241 1.00 72.88 190 LEU A O 1
ATOM 1487 N N . LYS A 1 191 ? -1.834 4.683 -22.068 1.00 73.75 191 LYS A N 1
ATOM 1488 C CA . LYS A 1 191 ? -2.050 4.927 -23.500 1.00 73.75 191 LYS A CA 1
ATOM 1489 C C . LYS A 1 191 ? -0.758 4.730 -24.293 1.00 73.75 191 LYS A C 1
ATOM 1491 O O . LYS A 1 191 ? -0.799 4.190 -25.389 1.00 73.75 191 LYS A O 1
ATOM 1496 N N . GLU A 1 192 ? 0.375 5.080 -23.695 1.00 76.06 192 GLU A N 1
ATOM 1497 C CA . GLU A 1 192 ? 1.714 4.974 -24.295 1.00 76.06 192 GLU A CA 1
ATOM 1498 C C . GLU A 1 192 ? 2.401 3.627 -24.000 1.00 76.06 192 GLU A C 1
ATOM 1500 O O . GLU A 1 192 ? 3.553 3.399 -24.369 1.00 76.06 192 GLU A O 1
ATOM 1505 N N . LYS A 1 193 ? 1.694 2.689 -23.354 1.00 80.44 193 LYS A N 1
ATOM 1506 C CA . LYS A 1 193 ? 2.232 1.392 -22.919 1.00 80.44 193 LYS A CA 1
ATOM 1507 C C . LYS A 1 193 ? 2.987 0.657 -24.025 1.00 80.44 193 LYS A C 1
ATOM 1509 O O . LYS A 1 193 ? 4.065 0.120 -23.780 1.00 80.44 193 LYS A O 1
ATOM 1514 N N . GLU A 1 194 ? 2.417 0.582 -25.225 1.00 75.25 194 GLU A N 1
ATOM 1515 C CA . GLU A 1 194 ? 3.051 -0.136 -26.331 1.00 75.25 194 GLU A CA 1
ATOM 1516 C C . GLU A 1 194 ? 4.349 0.523 -26.796 1.00 75.25 194 GLU A C 1
ATOM 1518 O O . GLU A 1 194 ? 5.290 -0.181 -27.159 1.00 75.25 194 GLU A O 1
ATOM 1523 N N . GLU A 1 195 ? 4.413 1.851 -26.766 1.00 73.38 195 GLU A N 1
ATOM 1524 C CA . GLU A 1 195 ? 5.583 2.624 -27.181 1.00 73.38 195 GLU A CA 1
ATOM 1525 C C . GLU A 1 195 ? 6.718 2.452 -26.164 1.00 73.38 195 GLU A C 1
ATOM 1527 O O . GLU A 1 195 ? 7.837 2.093 -26.539 1.00 73.38 195 GLU A O 1
ATOM 1532 N N . ILE A 1 196 ? 6.403 2.549 -24.868 1.00 77.50 196 ILE A N 1
ATOM 1533 C CA . ILE A 1 196 ? 7.356 2.340 -23.763 1.00 77.50 196 ILE A CA 1
ATOM 1534 C C . ILE A 1 196 ? 7.917 0.908 -23.772 1.00 77.50 196 ILE A C 1
ATOM 1536 O O . ILE A 1 196 ? 9.100 0.672 -23.495 1.00 77.50 196 ILE A O 1
ATOM 1540 N N . LEU A 1 197 ? 7.080 -0.086 -24.085 1.00 78.69 197 LEU A N 1
ATOM 1541 C CA . LEU A 1 197 ? 7.522 -1.479 -24.166 1.00 78.69 197 LEU A CA 1
ATOM 1542 C C . LEU A 1 197 ? 8.416 -1.734 -25.388 1.00 78.69 197 LEU A C 1
ATOM 1544 O O . LEU A 1 197 ? 9.384 -2.484 -25.263 1.00 78.69 197 LEU A O 1
ATOM 1548 N N . LYS A 1 198 ? 8.133 -1.098 -26.533 1.00 75.38 198 LYS A N 1
ATOM 1549 C 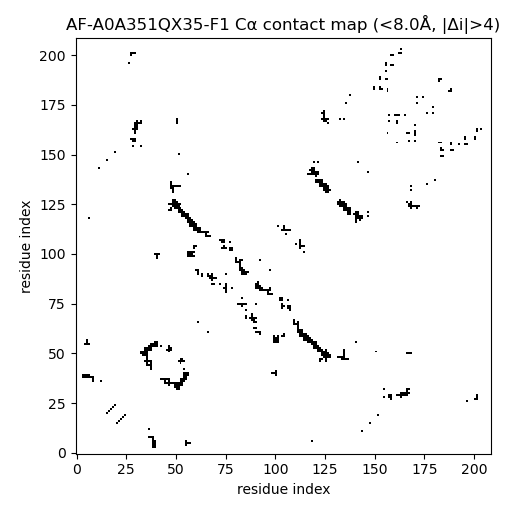CA . LYS A 1 198 ? 8.914 -1.237 -27.776 1.00 75.38 198 LYS A CA 1
ATOM 1550 C C . LYS A 1 198 ? 10.234 -0.456 -27.759 1.00 75.38 198 LYS A C 1
ATOM 1552 O O . LYS A 1 198 ? 11.145 -0.827 -28.493 1.00 75.38 198 LYS A O 1
ATOM 1557 N N . ALA A 1 199 ? 10.362 0.586 -26.937 1.00 73.81 199 ALA A N 1
ATOM 1558 C CA . ALA A 1 199 ? 11.588 1.375 -26.842 1.00 73.81 199 ALA A CA 1
ATOM 1559 C C . ALA A 1 199 ? 12.806 0.515 -26.434 1.00 73.81 199 ALA A C 1
ATOM 1561 O O . ALA A 1 199 ? 12.747 -0.259 -25.474 1.00 73.81 199 ALA A O 1
ATOM 1562 N N . GLU A 1 200 ? 13.939 0.660 -27.129 1.00 64.94 200 GLU A N 1
ATOM 1563 C CA . GLU A 1 200 ? 15.194 -0.045 -26.817 1.00 64.94 200 GLU A CA 1
ATOM 1564 C C . GLU A 1 200 ? 15.925 0.596 -25.622 1.00 64.94 200 GLU A C 1
ATOM 1566 O O . GLU A 1 200 ? 16.984 1.212 -25.749 1.00 64.94 200 GLU A O 1
ATOM 1571 N N . VAL A 1 201 ? 15.353 0.465 -24.425 1.00 65.62 201 VAL A N 1
ATOM 1572 C CA . VAL A 1 201 ? 15.919 1.013 -23.180 1.00 65.62 201 VAL A CA 1
ATOM 1573 C C . VAL A 1 201 ? 16.699 -0.054 -22.396 1.00 65.62 201 VAL A C 1
ATOM 1575 O O . VAL A 1 201 ? 16.312 -1.223 -22.352 1.00 65.62 201 VAL A O 1
ATOM 1578 N N . HIS A 1 202 ? 17.789 0.360 -21.735 1.00 63.59 202 HIS A N 1
ATOM 1579 C CA . HIS A 1 202 ? 18.624 -0.459 -20.828 1.00 63.59 202 HIS A CA 1
ATOM 1580 C C . HIS A 1 202 ? 19.395 -1.629 -21.473 1.00 63.59 202 HIS A C 1
ATOM 1582 O O . HIS A 1 202 ? 19.637 -2.657 -20.843 1.00 63.59 202 HIS A O 1
ATOM 1588 N N . THR A 1 203 ? 19.853 -1.457 -22.713 1.00 54.75 203 THR A N 1
ATOM 1589 C CA . THR A 1 203 ? 20.570 -2.477 -23.506 1.00 54.75 203 THR A CA 1
ATOM 1590 C C . THR A 1 203 ? 22.010 -2.776 -23.054 1.00 54.75 203 THR A C 1
ATOM 1592 O O . THR A 1 203 ? 22.558 -3.823 -23.400 1.00 54.75 203 THR A O 1
ATOM 1595 N N . LYS A 1 204 ? 22.648 -1.925 -22.235 1.00 47.00 204 LYS A N 1
ATOM 1596 C CA . LYS A 1 204 ? 24.000 -2.193 -21.703 1.00 47.00 204 LYS A CA 1
ATOM 1597 C C . LYS A 1 204 ? 23.943 -3.115 -20.478 1.00 47.00 204 LYS A C 1
ATOM 1599 O O . LYS A 1 204 ? 23.898 -2.647 -19.341 1.00 47.00 204 LYS A O 1
ATOM 1604 N N . ARG A 1 205 ? 24.007 -4.433 -20.705 1.00 41.88 205 ARG A N 1
ATOM 1605 C CA . ARG A 1 205 ? 24.323 -5.445 -19.674 1.00 41.88 205 ARG A CA 1
ATOM 1606 C C . ARG A 1 205 ? 25.779 -5.295 -19.206 1.00 41.88 205 ARG A C 1
ATOM 1608 O O . ARG A 1 205 ? 26.631 -6.091 -19.571 1.00 41.88 205 ARG A O 1
ATOM 1615 N N . ASN A 1 206 ? 26.069 -4.295 -18.379 1.00 35.50 206 ASN A N 1
ATOM 1616 C CA . ASN A 1 206 ? 27.345 -4.207 -17.663 1.00 35.50 206 ASN A CA 1
ATOM 1617 C C . ASN A 1 206 ? 27.147 -4.505 -16.177 1.00 35.50 206 ASN A C 1
ATOM 1619 O O . ASN A 1 206 ? 27.388 -3.648 -15.338 1.00 35.50 206 ASN A O 1
ATOM 1623 N N . TYR A 1 207 ? 26.712 -5.724 -15.862 1.00 37.94 207 TYR A N 1
ATOM 1624 C CA . TYR A 1 207 ? 26.891 -6.308 -14.534 1.00 37.94 207 TYR A CA 1
ATOM 1625 C C . TYR A 1 207 ? 27.169 -7.804 -14.712 1.00 37.94 207 TYR A C 1
ATOM 1627 O O . TYR A 1 207 ? 26.265 -8.578 -15.025 1.00 37.94 207 TYR A O 1
ATOM 1635 N N . SER A 1 208 ? 28.441 -8.187 -14.577 1.00 28.91 208 SER A N 1
ATOM 1636 C CA . SER A 1 208 ? 28.832 -9.562 -14.272 1.00 28.91 208 SER A CA 1
ATOM 1637 C C . SER A 1 208 ? 28.286 -9.927 -12.891 1.00 28.91 208 SER A C 1
ATOM 1639 O O . SER A 1 208 ? 28.250 -9.069 -12.005 1.00 28.91 208 SER A O 1
ATOM 1641 N N . CYS A 1 209 ? 27.839 -11.175 -12.746 1.00 29.59 209 CYS A N 1
ATOM 1642 C CA . CYS A 1 209 ? 27.489 -11.783 -11.462 1.00 29.59 209 CYS A CA 1
ATOM 1643 C C . CYS A 1 209 ? 28.576 -11.575 -10.402 1.00 29.59 209 CYS A C 1
ATOM 1645 O O . CYS A 1 209 ? 29.771 -11.603 -10.777 1.00 29.59 209 CYS A O 1
#